Protein AF-A0A2H0QJL3-F1 (afdb_monomer)

Solvent-accessible surface area (backbone atoms only — not comparable to full-atom values): 13155 Å² total; per-residue (Å²): 143,82,85,82,82,78,79,78,78,80,78,77,75,72,84,75,77,75,65,63,59,59,53,53,52,51,55,59,50,47,55,57,53,44,55,58,41,48,57,51,48,52,51,41,49,52,37,49,53,49,57,77,38,17,73,85,72,37,22,66,76,42,60,70,40,64,80,78,83,80,70,84,42,38,28,47,81,54,94,66,31,34,42,32,65,54,100,56,24,47,36,37,20,40,83,81,16,50,72,78,44,78,41,67,40,75,84,71,49,70,94,84,45,62,70,68,77,46,53,34,78,50,81,89,73,53,78,40,43,32,33,35,30,64,92,46,27,33,36,28,42,74,83,62,81,48,74,75,40,83,36,92,62,79,66,81,83,52,80,43,50,74,47,59,68,71,42,39,50,36,37,50,39,66,70,71,40,86,46,42,27,39,37,55,55,44,47,27,56,56,62,14,53,71,58,46,70,64,26,35,52,51,46,51,52,42,52,52,48,49,54,50,49,53,52,53,50,51,51,53,50,52,60,52,57,78,71,108

Secondary structure (DSSP, 8-state):
-----------------SHHHHHHHHHHHHHHHHHHHHHHHHHHHHHHHHHHTTTTTTTTTSEEE---TTPPPBEEEETTEEEEEETTEEEEEETTS-EEEEEEGGGTS-TTS--EEEEE--GGG-SEEEEEETTEEEEEETT--SPPEEESS----PPPPBPPHHHHHHHHHHHH-S-EEHHHHHHHHHHTGGGHHHHHHHHHHHHHHHHHHHHHHHHHHHHHHTT-

Sequence (228 aa):
MWLRIRIIKMNRKKKTGKNKSLRAILFKWHYRLGLIAAVFLILIAITGILLNHSRMLGLDQNQAWQPQNNAKFYGYKWDDFYVTLLEGDILLADNAGNIIEKIDLSQLIPDSEGDITHIVMLAEYGANIYFCAGESSYKTDINLTEGISLFPEKIACVDSPELPSEISAKIYTNYYGTGVSWERVILDLHTGNSLGLTGKLMSDFAALAMIFLVSSGLYNWFQRVRRK

pLDDT: mean 78.88, std 14.4, range [36.12, 97.25]

Structure (mmCIF, N/CA/C/O backbone):
data_AF-A0A2H0QJL3-F1
#
_entry.id   AF-A0A2H0QJL3-F1
#
loop_
_atom_site.group_PDB
_atom_site.id
_atom_site.type_symbol
_atom_site.label_atom_id
_atom_site.label_alt_id
_atom_site.label_comp_id
_atom_site.label_asym_id
_atom_site.label_entity_id
_atom_site.label_seq_id
_atom_site.pdbx_PDB_ins_code
_atom_site.Cartn_x
_atom_site.Cartn_y
_atom_site.Cartn_z
_atom_site.occupancy
_atom_site.B_iso_or_equiv
_atom_site.auth_seq_id
_atom_site.auth_comp_id
_atom_site.auth_asym_id
_atom_site.auth_atom_id
_atom_site.pdbx_PDB_model_num
ATOM 1 N N . MET A 1 1 ? -37.538 20.853 95.361 1.00 38.25 1 MET A N 1
ATOM 2 C CA . MET A 1 1 ? -36.277 21.016 94.604 1.00 38.25 1 MET A CA 1
ATOM 3 C C . MET A 1 1 ? -36.166 19.875 93.592 1.00 38.25 1 MET A C 1
ATOM 5 O O . MET A 1 1 ? -35.670 18.814 93.929 1.00 38.25 1 MET A O 1
ATOM 9 N N . TRP A 1 2 ? -36.735 20.046 92.392 1.00 36.12 2 TRP A N 1
ATOM 10 C CA . TRP A 1 2 ? -36.719 19.053 91.304 1.00 36.12 2 TRP A CA 1
ATOM 11 C C . TRP A 1 2 ? -35.850 19.593 90.158 1.00 36.12 2 TRP A C 1
ATOM 13 O O . TRP A 1 2 ? -36.168 20.630 89.577 1.00 36.12 2 TRP A O 1
ATOM 23 N N . LEU A 1 3 ? -34.743 18.915 89.852 1.00 37.44 3 LEU A N 1
ATOM 24 C CA . LEU A 1 3 ? -33.817 19.268 88.770 1.00 37.44 3 LEU A CA 1
ATOM 25 C C . LEU A 1 3 ? -34.340 18.727 87.429 1.00 37.44 3 LEU A C 1
ATOM 27 O O . LEU A 1 3 ? -34.403 17.521 87.207 1.00 37.44 3 LEU A O 1
ATOM 31 N N . ARG A 1 4 ? -34.709 19.632 86.514 1.00 44.31 4 ARG A N 1
ATOM 32 C CA . ARG A 1 4 ? -35.040 19.316 85.115 1.00 44.31 4 ARG A CA 1
ATOM 33 C C . ARG A 1 4 ? -33.755 19.053 84.326 1.00 44.31 4 ARG A C 1
ATOM 35 O O . ARG A 1 4 ? -33.040 19.991 83.983 1.00 44.31 4 ARG A O 1
ATOM 42 N N . ILE A 1 5 ? -33.495 17.797 83.975 1.00 51.12 5 ILE A N 1
ATOM 43 C CA . ILE A 1 5 ? -32.444 17.444 83.012 1.00 51.12 5 ILE A CA 1
ATOM 44 C C . ILE A 1 5 ? -32.968 17.742 81.603 1.00 51.12 5 ILE A C 1
ATOM 46 O O . ILE A 1 5 ? -33.893 17.104 81.101 1.00 51.12 5 ILE A O 1
ATOM 50 N N . ARG A 1 6 ? -32.388 18.758 80.963 1.00 50.88 6 ARG A N 1
ATOM 51 C CA . ARG A 1 6 ? -32.688 19.154 79.585 1.00 50.88 6 ARG A CA 1
ATOM 52 C C . ARG A 1 6 ? -31.878 18.248 78.652 1.00 50.88 6 ARG A C 1
ATOM 54 O O . ARG A 1 6 ? -30.682 18.452 78.478 1.00 50.88 6 ARG A O 1
ATOM 61 N N . ILE A 1 7 ? -32.516 17.233 78.070 1.00 54.75 7 ILE A N 1
ATOM 62 C CA . ILE A 1 7 ? -31.884 16.376 77.057 1.00 54.75 7 ILE A CA 1
ATOM 63 C C . ILE A 1 7 ? -31.603 17.237 75.820 1.00 54.75 7 ILE A C 1
ATOM 65 O O . ILE A 1 7 ? -32.519 17.676 75.121 1.00 54.75 7 ILE A O 1
ATOM 69 N N . ILE A 1 8 ? -30.323 17.504 75.564 1.00 54.56 8 ILE A N 1
ATOM 70 C CA . ILE A 1 8 ? -29.855 18.177 74.353 1.00 54.56 8 ILE A CA 1
ATOM 71 C C . ILE A 1 8 ? -30.138 17.240 73.176 1.00 54.56 8 ILE A C 1
ATOM 73 O O . ILE A 1 8 ? -29.481 16.217 72.988 1.00 54.56 8 ILE A O 1
ATOM 77 N N . LYS A 1 9 ? -31.144 17.582 72.370 1.00 50.78 9 LYS A N 1
ATOM 78 C CA . LYS A 1 9 ? -31.443 16.890 71.116 1.00 50.78 9 LYS A CA 1
ATOM 79 C C . LYS A 1 9 ? -30.314 17.208 70.132 1.00 50.78 9 LYS A C 1
ATOM 81 O O . LYS A 1 9 ? -30.324 18.254 69.486 1.00 50.78 9 LYS A O 1
ATOM 86 N N . MET A 1 10 ? -29.313 16.331 70.042 1.00 51.66 10 MET A N 1
ATOM 87 C CA . MET A 1 10 ? -28.266 16.427 69.025 1.00 51.66 10 MET A CA 1
ATOM 88 C C . MET A 1 10 ? -28.906 16.348 67.637 1.00 51.66 10 MET A C 1
ATOM 90 O O . MET A 1 10 ? -29.302 15.283 67.161 1.00 51.66 10 MET A O 1
ATOM 94 N N . ASN A 1 11 ? -29.010 17.499 66.980 1.00 47.19 11 ASN A N 1
ATOM 95 C CA . ASN A 1 11 ? -29.480 17.600 65.613 1.00 47.19 11 ASN A CA 1
ATOM 96 C C . ASN A 1 11 ? -28.394 17.046 64.677 1.00 47.19 11 ASN A C 1
ATOM 98 O O . ASN A 1 11 ? -27.492 17.769 64.249 1.00 47.19 11 ASN A O 1
ATOM 102 N N . ARG A 1 12 ? -28.450 15.744 64.369 1.00 57.16 12 ARG A N 1
ATOM 103 C CA . ARG A 1 12 ? -27.661 15.158 63.278 1.00 57.16 12 ARG A CA 1
ATOM 104 C C . ARG A 1 12 ? -28.156 15.777 61.971 1.00 57.16 12 ARG A C 1
ATOM 106 O O . ARG A 1 12 ? -29.102 15.275 61.366 1.00 57.16 12 ARG A O 1
ATOM 113 N N . LYS A 1 13 ? -27.514 16.862 61.522 1.00 44.44 13 LYS A N 1
ATOM 114 C CA . LYS A 1 13 ? -27.675 17.372 60.155 1.00 44.44 13 LYS A CA 1
ATOM 115 C C . LYS A 1 13 ? -27.409 16.203 59.201 1.00 44.44 13 LYS A C 1
ATOM 117 O O . LYS A 1 13 ? -26.265 15.779 59.042 1.00 44.44 13 LYS A O 1
ATOM 122 N N . LYS A 1 14 ? -28.460 15.656 58.580 1.00 51.81 14 LYS A N 1
ATOM 123 C CA . LYS A 1 14 ? -28.315 14.751 57.434 1.00 51.81 14 LYS A CA 1
ATOM 124 C C . LYS A 1 14 ? -27.499 15.522 56.398 1.00 51.81 14 LYS A C 1
ATOM 126 O O . LYS A 1 14 ? -27.973 16.547 55.918 1.00 51.81 14 LYS A O 1
ATOM 131 N N . LYS A 1 15 ? -26.274 15.071 56.096 1.00 50.22 15 LYS A N 1
ATOM 132 C CA . LYS A 1 15 ? -25.462 15.622 55.001 1.00 50.22 15 LYS A CA 1
ATOM 133 C C . LYS A 1 15 ? -26.292 15.513 53.722 1.00 50.22 15 LYS A C 1
ATOM 135 O O . LYS A 1 15 ? -26.494 14.424 53.187 1.00 50.22 15 LYS A O 1
ATOM 140 N N . THR A 1 16 ? -26.858 16.638 53.305 1.00 46.31 16 THR A N 1
ATOM 141 C CA . THR A 1 16 ? -27.741 16.744 52.151 1.00 46.31 16 THR A CA 1
ATOM 142 C C . THR A 1 16 ? -26.927 16.513 50.882 1.00 46.31 16 THR A C 1
ATOM 144 O O . THR A 1 16 ? -25.811 17.003 50.717 1.00 46.31 16 THR A O 1
ATOM 147 N N . GLY A 1 17 ? -27.460 15.654 50.015 1.00 53.72 17 GLY A N 1
ATOM 148 C CA . GLY A 1 17 ? -26.759 15.097 48.873 1.00 53.72 17 GLY A CA 1
ATOM 149 C C . GLY A 1 17 ? -26.453 16.118 47.784 1.00 53.72 17 GLY A C 1
ATOM 150 O O . GLY A 1 17 ? -27.354 16.554 47.078 1.00 53.72 17 GLY A O 1
ATOM 151 N N . LYS A 1 18 ? -25.162 16.371 47.558 1.00 51.75 18 LYS A N 1
ATOM 152 C CA . LYS A 1 18 ? -24.653 16.894 46.278 1.00 51.75 18 LYS A CA 1
ATOM 153 C C . LYS A 1 18 ? -24.338 15.784 45.254 1.00 51.75 18 LYS A C 1
ATOM 155 O O . LYS A 1 18 ? -24.132 16.075 44.088 1.00 51.75 18 LYS A O 1
ATOM 160 N N . ASN A 1 19 ? -24.400 14.502 45.641 1.00 53.72 19 ASN A N 1
ATOM 161 C CA . ASN A 1 19 ? -24.087 13.361 44.758 1.00 53.72 19 ASN A CA 1
ATOM 162 C C . ASN A 1 19 ? -25.261 12.826 43.915 1.00 53.72 19 ASN A C 1
ATOM 164 O O . ASN A 1 19 ? -25.075 11.884 43.142 1.00 53.72 19 ASN A O 1
ATOM 168 N N . LYS A 1 20 ? -26.475 13.385 44.041 1.00 56.44 20 LYS A N 1
ATOM 169 C CA . LYS A 1 20 ? -27.597 12.992 43.167 1.00 56.44 20 LYS A CA 1
ATOM 170 C C . LYS A 1 20 ? -27.434 13.535 41.738 1.00 56.44 20 LYS A C 1
ATOM 172 O O . LYS A 1 20 ? -27.823 12.836 40.808 1.00 56.44 20 LYS A O 1
ATOM 177 N N . SER A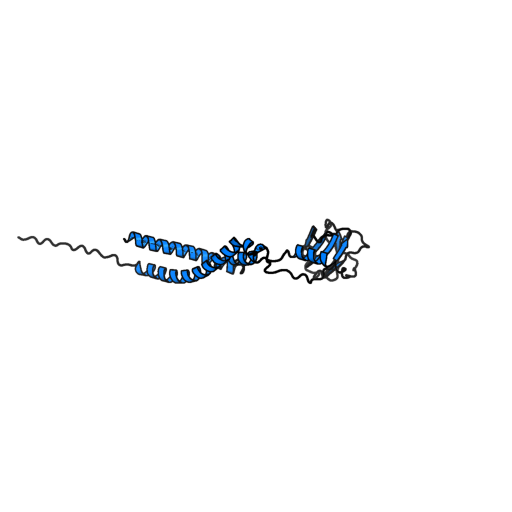 1 21 ? -26.825 14.712 41.552 1.00 67.81 21 SER A N 1
ATOM 178 C CA . SER A 1 21 ? -26.658 15.340 40.229 1.00 67.81 21 SER A CA 1
ATOM 179 C C . SER A 1 21 ? -25.554 14.685 39.395 1.00 67.81 21 SER A C 1
ATOM 181 O O . SER A 1 21 ? -25.805 14.332 38.249 1.00 67.81 21 SER A O 1
ATOM 183 N N . LEU A 1 22 ? -24.374 14.431 39.974 1.00 71.81 22 LEU A N 1
ATOM 184 C CA . LEU A 1 22 ? -23.253 13.791 39.267 1.00 71.81 22 LEU A CA 1
ATOM 185 C C . LEU A 1 22 ? -23.605 12.385 38.780 1.00 71.81 22 LEU A C 1
ATOM 187 O O . LEU A 1 22 ? -23.346 12.042 37.632 1.00 71.81 22 LEU A O 1
ATOM 191 N N . ARG A 1 23 ? -24.278 11.588 39.618 1.00 74.06 23 ARG A N 1
ATOM 192 C CA . ARG A 1 23 ? -24.739 10.251 39.228 1.00 74.06 23 ARG A CA 1
ATOM 193 C C . ARG A 1 23 ? -25.745 10.319 38.075 1.00 74.06 23 ARG A C 1
ATOM 195 O O . ARG A 1 23 ? -25.639 9.538 37.140 1.00 74.06 23 ARG A O 1
ATOM 202 N N . ALA A 1 24 ? -26.692 11.257 38.118 1.00 75.25 24 ALA A N 1
ATOM 203 C CA . ALA A 1 24 ? -27.681 11.434 37.056 1.00 75.25 24 ALA A CA 1
ATOM 204 C C . ALA A 1 24 ? -27.051 11.895 35.729 1.00 75.25 24 ALA A C 1
ATOM 206 O O . ALA A 1 24 ? -27.456 11.423 34.670 1.00 75.25 24 ALA A O 1
ATOM 207 N N . ILE A 1 25 ? -26.048 12.776 35.781 1.00 77.56 25 ILE A N 1
ATOM 208 C CA . ILE A 1 25 ? -25.291 13.226 34.604 1.00 77.56 25 ILE A CA 1
ATOM 209 C C . ILE A 1 25 ? -24.497 12.057 34.010 1.00 77.56 25 ILE A C 1
ATOM 211 O O . ILE A 1 25 ? -24.622 11.793 32.817 1.00 77.56 25 ILE A O 1
ATOM 215 N N . LEU A 1 26 ? -23.767 11.304 34.842 1.00 77.31 26 LEU A N 1
ATOM 216 C CA . LEU A 1 26 ? -23.022 10.122 34.404 1.00 77.31 26 LEU A CA 1
ATOM 217 C C . LEU A 1 26 ? -23.936 9.086 33.742 1.00 77.31 26 LEU A C 1
ATOM 219 O O . LEU A 1 26 ? -23.604 8.612 32.666 1.00 77.31 26 LEU A O 1
ATOM 223 N N . PHE A 1 27 ? -25.108 8.783 34.312 1.00 78.50 27 PHE A N 1
ATOM 224 C CA . PHE A 1 27 ? -26.061 7.851 33.690 1.00 78.50 27 PHE A CA 1
ATOM 225 C C . PHE A 1 27 ? -26.603 8.348 32.341 1.00 78.50 27 PHE A C 1
ATOM 227 O O . PHE A 1 27 ? -26.714 7.557 31.406 1.00 78.50 27 PHE A O 1
ATOM 234 N N . LYS A 1 28 ? -26.922 9.645 32.214 1.00 80.62 28 LYS A N 1
ATOM 235 C CA . LYS A 1 28 ? -27.426 10.225 30.956 1.00 80.62 28 LYS A CA 1
ATOM 236 C C . LYS A 1 28 ? -26.392 10.152 29.831 1.00 80.62 28 LYS A C 1
ATOM 238 O O . LYS A 1 28 ? -26.740 9.780 28.713 1.00 80.62 28 LYS A O 1
ATOM 243 N N . TRP A 1 29 ? -25.140 10.498 30.123 1.00 82.31 29 TRP A N 1
ATOM 244 C CA . TRP A 1 29 ? -24.061 10.442 29.133 1.00 82.31 29 TRP A CA 1
ATOM 245 C C . TRP A 1 29 ? -23.596 9.012 28.860 1.00 82.31 29 TRP A C 1
ATOM 247 O O . TRP A 1 29 ? -23.325 8.690 27.709 1.00 82.31 29 TRP A O 1
ATOM 257 N N . HIS A 1 30 ? -23.604 8.135 29.867 1.00 86.69 30 HIS A N 1
ATOM 258 C CA . HIS A 1 30 ? -23.281 6.715 29.708 1.00 86.69 30 HIS A CA 1
ATOM 259 C C . HIS A 1 30 ? -24.203 6.027 28.694 1.00 86.69 30 HIS A C 1
ATOM 261 O O . HIS A 1 30 ? -23.712 5.321 27.826 1.00 86.69 30 HIS A O 1
ATOM 267 N N . TYR A 1 31 ? -25.520 6.268 28.736 1.00 83.50 31 TYR A N 1
ATOM 268 C CA . TYR A 1 31 ? -26.442 5.659 27.767 1.00 83.50 31 TYR A CA 1
ATOM 269 C C . TYR A 1 31 ? -26.220 6.161 26.329 1.00 83.50 31 TYR A C 1
ATOM 271 O O . TYR A 1 31 ? -26.218 5.368 25.391 1.00 83.50 31 TYR A O 1
ATOM 279 N N . ARG A 1 3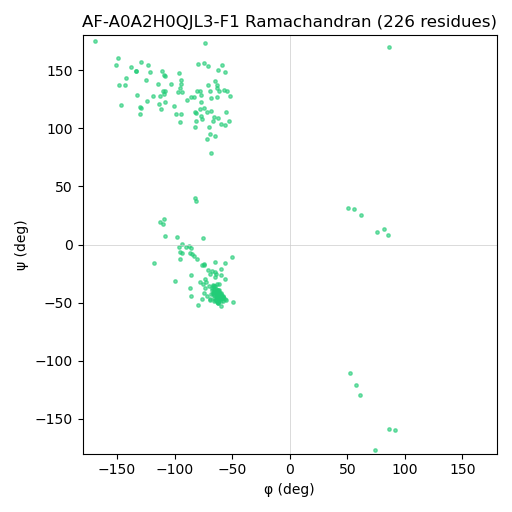2 ? -25.988 7.469 26.144 1.00 87.81 32 ARG A N 1
ATOM 280 C CA . ARG A 1 32 ? -25.765 8.060 24.811 1.00 87.81 32 ARG A CA 1
ATOM 281 C C . ARG A 1 32 ? -24.434 7.624 24.199 1.00 87.81 32 ARG A C 1
ATOM 283 O O . ARG A 1 32 ? -24.407 7.201 23.049 1.00 87.81 32 ARG A O 1
ATOM 290 N N . LEU A 1 33 ? -23.353 7.691 24.980 1.00 89.00 33 LEU A N 1
ATOM 291 C CA . LEU A 1 33 ? -22.038 7.203 24.557 1.00 89.00 33 LEU A CA 1
ATOM 292 C C . LEU A 1 33 ? -22.050 5.687 24.357 1.00 89.00 33 LEU A C 1
ATOM 294 O O . LEU A 1 33 ? -21.429 5.198 23.423 1.00 89.00 33 LEU A O 1
ATOM 298 N N . GLY A 1 34 ? -22.807 4.960 25.181 1.00 90.44 34 GLY A N 1
ATOM 299 C CA . GLY A 1 34 ? -23.001 3.519 25.062 1.00 90.44 34 GLY A CA 1
ATOM 300 C C . GLY A 1 34 ? -23.623 3.110 23.734 1.00 90.44 34 GLY A C 1
ATOM 301 O O . GLY A 1 34 ? -23.140 2.171 23.115 1.00 90.44 34 GLY A O 1
ATOM 302 N N . LEU A 1 35 ? -24.643 3.832 23.262 1.00 90.31 35 LEU A N 1
ATOM 303 C CA . LEU A 1 35 ? -25.289 3.528 21.983 1.00 90.31 35 LEU A CA 1
ATOM 304 C C . LEU A 1 35 ? -24.343 3.743 20.791 1.00 90.31 35 LEU A C 1
ATOM 306 O O . LEU A 1 35 ? -24.263 2.889 19.913 1.00 90.31 35 LEU A O 1
ATOM 310 N N . ILE A 1 36 ? -23.590 4.847 20.789 1.00 89.50 36 ILE A N 1
ATOM 311 C CA . ILE A 1 36 ? -22.596 5.133 19.741 1.00 89.50 36 ILE A CA 1
ATOM 312 C C . ILE A 1 36 ? -21.471 4.089 19.776 1.00 89.50 36 ILE A C 1
ATOM 314 O O . ILE A 1 36 ? -21.130 3.508 18.747 1.00 89.50 36 ILE A O 1
ATOM 318 N N . ALA A 1 37 ? -20.934 3.801 20.965 1.00 90.56 37 ALA A N 1
ATOM 319 C CA . ALA A 1 37 ? -19.879 2.808 21.140 1.00 90.56 37 ALA A CA 1
ATOM 320 C C . ALA A 1 37 ? -20.341 1.395 20.756 1.00 90.56 37 ALA A C 1
ATOM 322 O O . ALA A 1 37 ? -19.546 0.637 20.214 1.00 90.56 37 ALA A O 1
ATOM 323 N N . ALA A 1 38 ? -21.611 1.043 20.985 1.00 92.12 38 ALA A N 1
ATOM 324 C CA . ALA A 1 38 ? -22.159 -0.265 20.632 1.00 92.12 38 ALA A CA 1
ATOM 325 C C . ALA A 1 38 ? -22.150 -0.515 19.119 1.00 92.12 38 ALA A C 1
ATOM 327 O O . ALA A 1 38 ? -21.773 -1.604 18.695 1.00 92.12 38 ALA A O 1
ATOM 328 N N . VAL A 1 39 ? -22.506 0.485 18.304 1.00 91.62 39 VAL A N 1
ATOM 329 C CA . VAL A 1 39 ? -22.429 0.371 16.835 1.00 91.62 39 VAL A CA 1
ATOM 330 C C . VAL A 1 39 ? -20.992 0.087 16.400 1.00 91.62 39 VAL A C 1
ATOM 332 O O . VAL A 1 39 ? -20.750 -0.817 15.602 1.00 91.62 39 VAL A O 1
ATOM 335 N N . PHE A 1 40 ? -20.032 0.816 16.968 1.00 90.31 40 PHE A N 1
ATOM 336 C CA . PHE A 1 40 ? -18.621 0.641 16.641 1.00 90.31 40 PHE A CA 1
ATOM 337 C C . PHE A 1 40 ? -18.072 -0.714 17.110 1.00 90.31 40 PHE A C 1
ATOM 339 O O . PHE A 1 40 ? -17.341 -1.374 16.380 1.00 90.31 40 PHE A O 1
ATOM 346 N N . LEU A 1 41 ? -18.487 -1.173 18.294 1.00 92.19 41 LEU A N 1
ATOM 347 C CA . LEU A 1 41 ? -18.160 -2.499 18.822 1.00 92.19 41 LEU A CA 1
ATOM 348 C C . LEU A 1 41 ? -18.670 -3.616 17.917 1.00 92.19 41 LEU A C 1
ATOM 350 O O . LEU A 1 41 ? -17.937 -4.564 17.659 1.00 92.19 41 LEU A O 1
ATOM 354 N N . ILE A 1 42 ? -19.907 -3.502 17.428 1.00 94.94 42 ILE A N 1
ATOM 355 C CA . ILE A 1 42 ? -20.480 -4.468 16.487 1.00 94.94 42 ILE A CA 1
ATOM 356 C C . ILE A 1 42 ? -19.650 -4.495 15.204 1.00 94.94 42 ILE A C 1
ATOM 358 O O . ILE A 1 42 ? -19.292 -5.575 14.743 1.00 94.94 42 ILE A O 1
ATOM 362 N N . LEU A 1 43 ? -19.293 -3.327 14.660 1.00 92.69 43 LEU A N 1
ATOM 363 C CA . LEU A 1 43 ? -18.458 -3.237 13.464 1.00 92.69 43 LEU A CA 1
ATOM 364 C C . LEU A 1 43 ? -17.095 -3.908 13.680 1.00 92.69 43 LEU A C 1
ATOM 366 O O . LEU A 1 43 ? -16.734 -4.785 12.900 1.00 92.69 43 LEU A O 1
ATOM 370 N N . ILE A 1 44 ? -16.364 -3.548 14.741 1.00 92.62 44 ILE A N 1
ATOM 371 C CA . ILE A 1 44 ? -15.047 -4.129 15.059 1.00 92.62 44 ILE A CA 1
ATOM 372 C C . ILE A 1 44 ? -15.141 -5.634 15.323 1.00 92.62 44 ILE A C 1
ATOM 374 O O . ILE A 1 44 ? -14.266 -6.385 14.897 1.00 92.62 44 ILE A O 1
ATOM 378 N N . ALA A 1 45 ? -16.192 -6.095 16.003 1.00 95.75 45 ALA A N 1
ATOM 379 C CA . ALA A 1 45 ? -16.395 -7.514 16.267 1.00 95.75 45 ALA A CA 1
ATOM 380 C C . ALA A 1 45 ? -16.652 -8.293 14.972 1.00 95.75 45 ALA A C 1
ATOM 382 O O . ALA A 1 45 ? -16.031 -9.330 14.756 1.00 95.75 45 ALA A O 1
ATOM 383 N N . ILE A 1 46 ? -17.521 -7.785 14.091 1.00 97.25 46 ILE A N 1
ATOM 384 C CA . ILE A 1 46 ? -17.799 -8.415 12.795 1.00 97.25 46 ILE A CA 1
ATOM 385 C C . ILE A 1 46 ? -16.526 -8.455 11.948 1.00 97.25 46 ILE A C 1
ATOM 387 O O . ILE A 1 46 ? -16.154 -9.524 11.470 1.00 97.25 46 ILE A O 1
ATOM 391 N N . THR A 1 47 ? -15.825 -7.327 11.794 1.00 96.00 47 THR A N 1
ATOM 392 C CA . THR A 1 47 ? -14.587 -7.282 10.999 1.00 96.00 47 THR A CA 1
ATOM 393 C C . THR A 1 47 ? -13.497 -8.165 11.604 1.00 96.00 47 THR A C 1
ATOM 395 O O . THR A 1 47 ? -12.834 -8.885 10.868 1.00 96.00 47 THR A O 1
ATOM 398 N N . GLY A 1 48 ? -13.363 -8.208 12.931 1.00 95.56 48 GLY A N 1
ATOM 399 C CA . GLY A 1 48 ? -12.425 -9.096 13.620 1.00 95.56 48 GLY A CA 1
ATOM 400 C C . GLY A 1 48 ? -12.737 -10.581 13.415 1.00 95.56 48 GLY A C 1
ATOM 401 O O . GLY A 1 48 ? -11.828 -11.368 13.167 1.00 95.56 48 GLY A O 1
ATOM 402 N N . ILE A 1 49 ? -14.017 -10.974 13.450 1.00 97.00 49 ILE A N 1
ATOM 403 C CA . ILE A 1 49 ? -14.438 -12.351 13.145 1.00 97.00 49 ILE A CA 1
ATOM 404 C C . ILE A 1 49 ? -14.112 -12.703 11.691 1.00 97.00 49 ILE A C 1
ATOM 406 O O . ILE A 1 49 ? -13.589 -13.791 11.447 1.00 97.00 49 ILE A O 1
ATOM 410 N N . LEU A 1 50 ? -14.396 -11.800 10.746 1.00 96.88 50 LEU A N 1
ATOM 411 C CA . LEU A 1 50 ? -14.082 -11.995 9.328 1.00 96.88 50 LEU A CA 1
ATOM 412 C C . LEU A 1 50 ? -12.576 -12.161 9.108 1.00 96.88 50 LEU A C 1
ATOM 414 O O . LEU A 1 50 ? -12.170 -13.091 8.420 1.00 96.88 50 LEU A O 1
ATOM 418 N N . LEU A 1 51 ? -11.754 -11.322 9.742 1.00 95.62 51 LEU A N 1
ATOM 419 C CA . LEU A 1 51 ? -10.293 -11.414 9.670 1.00 95.62 51 LEU A CA 1
ATOM 420 C C . LEU A 1 51 ? -9.766 -12.706 10.298 1.00 95.62 51 LEU A C 1
ATOM 422 O O . LEU A 1 51 ? -8.915 -13.367 9.718 1.00 95.62 51 LEU A O 1
ATOM 426 N N . ASN A 1 52 ? -10.311 -13.127 11.441 1.00 96.81 52 ASN A N 1
ATOM 427 C CA . ASN A 1 52 ? -9.909 -14.383 12.078 1.00 96.81 52 ASN A CA 1
ATOM 428 C C . ASN A 1 52 ? -10.254 -15.622 11.228 1.00 96.81 52 ASN A C 1
ATOM 430 O O . ASN A 1 52 ? -9.629 -16.668 11.376 1.00 96.81 52 ASN A O 1
ATOM 434 N N . HIS A 1 53 ? -11.240 -15.507 10.336 1.00 96.25 53 HIS A N 1
ATOM 435 C CA . HIS A 1 53 ? -11.633 -16.557 9.396 1.00 96.25 53 HIS A CA 1
ATOM 436 C C . HIS A 1 53 ? -11.247 -16.211 7.949 1.00 96.25 53 HIS A C 1
ATOM 438 O O . HIS A 1 53 ? -11.824 -16.785 7.024 1.00 96.25 53 HIS A O 1
ATOM 444 N N . SER A 1 54 ? -10.272 -15.312 7.737 1.00 94.88 54 SER A N 1
ATOM 445 C CA . SER A 1 54 ? -9.942 -14.779 6.407 1.00 94.88 54 SER A CA 1
ATOM 446 C C . SER A 1 54 ? -9.623 -15.88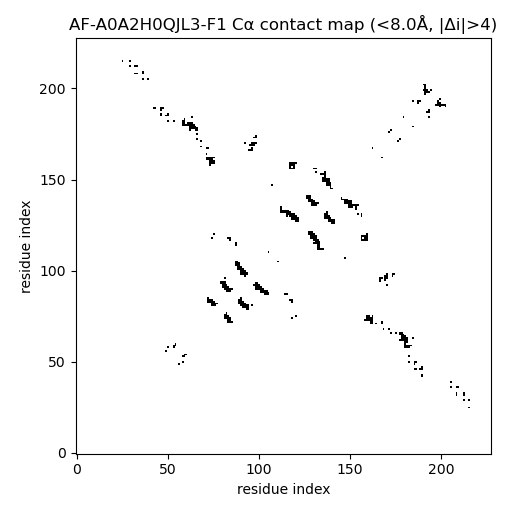6 5.410 1.00 94.88 54 SER A C 1
ATOM 448 O O . SER A 1 54 ? -10.237 -15.940 4.348 1.00 94.88 54 SER A O 1
ATOM 450 N N . ARG A 1 55 ? -8.775 -16.841 5.803 1.00 93.75 55 ARG A N 1
ATOM 451 C CA . ARG A 1 55 ? -8.402 -17.992 4.971 1.00 93.75 55 ARG A CA 1
ATOM 452 C C . ARG A 1 55 ? -9.578 -18.917 4.645 1.00 93.75 55 ARG A C 1
ATOM 454 O O . ARG A 1 55 ? -9.697 -19.379 3.518 1.00 93.75 55 ARG A O 1
ATOM 461 N N . MET A 1 56 ? -10.451 -19.205 5.616 1.00 95.38 56 MET A N 1
ATOM 462 C CA . MET A 1 56 ? -11.621 -20.074 5.394 1.00 95.38 56 MET A CA 1
ATOM 463 C C . MET A 1 56 ? -12.628 -19.422 4.440 1.00 95.38 56 MET A C 1
ATOM 465 O O . MET A 1 56 ? -13.266 -20.107 3.646 1.00 95.38 56 MET A O 1
ATOM 469 N N . LEU A 1 57 ? -12.763 -18.100 4.526 1.00 93.62 57 LEU A N 1
ATOM 470 C CA . LEU A 1 57 ? -13.638 -17.295 3.680 1.00 93.62 57 LEU A CA 1
ATOM 471 C C . LEU A 1 57 ? -12.970 -16.886 2.351 1.00 93.62 57 LEU A C 1
ATOM 473 O O . LEU A 1 57 ? -13.611 -16.236 1.527 1.00 93.62 57 LEU A O 1
ATOM 477 N N . GLY A 1 58 ? -11.696 -17.240 2.146 1.00 93.19 58 GLY A N 1
ATOM 478 C CA . GLY A 1 58 ? -10.904 -16.857 0.977 1.00 93.19 58 GLY A CA 1
ATOM 479 C C . GLY A 1 58 ? -10.709 -15.346 0.830 1.00 93.19 58 GLY A C 1
ATOM 480 O O . GLY A 1 58 ? -10.551 -14.862 -0.285 1.00 93.19 58 GLY A O 1
ATOM 481 N N . LEU A 1 59 ? -10.771 -14.574 1.919 1.00 92.94 59 LEU A N 1
ATOM 482 C CA . LEU A 1 59 ? -10.611 -13.113 1.888 1.00 92.94 59 LEU A CA 1
ATOM 483 C C . LEU A 1 59 ? -9.171 -12.693 1.561 1.00 92.94 59 LEU A C 1
ATOM 485 O O . LEU A 1 59 ? -8.958 -11.593 1.055 1.00 92.94 59 LEU A O 1
ATOM 489 N N . ASP A 1 60 ? -8.204 -13.561 1.852 1.00 89.69 60 ASP A N 1
ATOM 490 C CA . ASP A 1 60 ? -6.784 -13.410 1.525 1.00 89.69 60 ASP A CA 1
ATOM 491 C C . ASP A 1 60 ? -6.517 -13.622 0.025 1.00 89.69 60 ASP A C 1
ATOM 493 O O . ASP A 1 60 ? -5.716 -12.915 -0.585 1.00 89.69 60 ASP A O 1
ATOM 497 N N . GLN A 1 61 ? -7.234 -14.570 -0.582 1.00 87.62 61 GLN A N 1
ATOM 498 C CA . GLN A 1 61 ? -7.087 -14.954 -1.988 1.00 87.62 61 GLN A CA 1
ATOM 499 C C . GLN A 1 61 ? -7.941 -14.097 -2.929 1.00 87.62 61 GLN A C 1
ATOM 501 O O . GLN A 1 61 ? -7.505 -13.745 -4.028 1.00 87.62 61 GLN A O 1
ATOM 506 N N . ASN A 1 62 ? -9.152 -13.735 -2.503 1.00 89.50 62 ASN A N 1
ATOM 507 C CA . ASN A 1 62 ? -10.078 -12.951 -3.308 1.00 89.50 62 ASN A CA 1
ATOM 508 C C . ASN A 1 62 ? -9.681 -11.472 -3.297 1.00 89.50 62 ASN A C 1
ATOM 510 O O . ASN A 1 62 ? -9.729 -10.794 -2.266 1.00 89.50 62 ASN A O 1
ATOM 514 N N . GLN A 1 63 ? -9.338 -10.957 -4.475 1.00 88.69 63 GLN A N 1
ATOM 515 C CA . GLN A 1 63 ? -8.995 -9.551 -4.655 1.00 88.69 63 GLN A CA 1
ATOM 516 C C . GLN A 1 63 ? -10.265 -8.688 -4.670 1.00 88.69 63 GLN A C 1
ATOM 518 O O . GLN A 1 63 ? -11.207 -8.963 -5.413 1.00 88.69 63 GLN A O 1
ATOM 523 N N . ALA A 1 64 ? -10.287 -7.643 -3.845 1.00 90.25 64 ALA A N 1
ATOM 524 C CA . ALA A 1 64 ? -11.319 -6.607 -3.851 1.00 90.25 64 ALA A CA 1
ATOM 525 C C . ALA A 1 64 ? -11.107 -5.615 -4.999 1.00 90.25 64 ALA A C 1
ATOM 527 O O . ALA A 1 64 ? -12.061 -5.075 -5.557 1.00 90.25 64 ALA A O 1
ATOM 528 N N . TRP A 1 65 ? -9.844 -5.390 -5.354 1.00 87.69 65 TRP A N 1
ATOM 529 C CA . TRP A 1 65 ? -9.442 -4.550 -6.467 1.00 87.69 65 TRP A CA 1
ATOM 530 C C . TRP A 1 65 ? -8.227 -5.168 -7.150 1.00 87.69 65 TRP A C 1
ATOM 532 O O . TRP A 1 65 ? -7.306 -5.620 -6.471 1.00 87.69 65 TRP A O 1
ATOM 542 N N . GLN A 1 66 ? -8.229 -5.175 -8.480 1.00 80.25 66 GLN A N 1
ATOM 543 C CA . GLN A 1 66 ? -7.080 -5.555 -9.291 1.00 80.25 66 GLN A CA 1
ATOM 544 C C . GLN A 1 66 ? -6.763 -4.420 -10.265 1.00 80.25 66 GLN A C 1
ATOM 546 O O . GLN A 1 66 ? -7.694 -3.814 -10.811 1.00 80.25 66 GLN A O 1
ATOM 551 N N . PRO A 1 67 ? -5.476 -4.148 -10.508 1.00 73.50 67 PRO A N 1
ATOM 552 C CA . PRO A 1 67 ? -5.069 -3.224 -11.554 1.00 73.50 67 PRO A CA 1
ATOM 553 C C . PRO A 1 67 ? -5.511 -3.804 -12.923 1.00 73.50 67 PRO A C 1
ATOM 555 O O . PRO A 1 67 ? -5.438 -5.014 -13.148 1.00 73.50 67 PRO A O 1
ATOM 558 N N . GLN A 1 68 ? -6.061 -2.981 -13.826 1.00 72.12 68 GLN A N 1
ATOM 559 C CA . GLN A 1 68 ? -6.561 -3.449 -15.130 1.00 72.12 68 GLN A CA 1
ATOM 560 C C . GLN A 1 68 ? -5.429 -3.614 -16.155 1.00 72.12 68 GLN A C 1
ATOM 562 O O . GLN A 1 68 ? -4.879 -2.636 -16.653 1.00 72.12 68 GLN A O 1
ATOM 567 N N . ASN A 1 69 ? -5.157 -4.852 -16.567 1.00 67.81 69 ASN A N 1
ATOM 568 C CA . ASN A 1 69 ? -4.069 -5.204 -17.489 1.00 67.81 69 ASN A CA 1
ATOM 569 C C . ASN A 1 69 ? -4.396 -5.007 -18.992 1.00 67.81 69 ASN A C 1
ATOM 571 O O . ASN A 1 69 ? -4.049 -5.832 -19.832 1.00 67.81 69 ASN A O 1
ATOM 575 N N . ASN A 1 70 ? -5.093 -3.929 -19.353 1.00 64.56 70 ASN A N 1
ATOM 576 C CA . ASN A 1 70 ? -5.348 -3.609 -20.768 1.00 64.56 70 ASN A CA 1
ATOM 577 C C . ASN A 1 70 ? -4.305 -2.644 -21.349 1.00 64.56 70 ASN A C 1
ATOM 579 O O . ASN A 1 70 ? -4.412 -2.241 -22.508 1.00 64.56 70 ASN A O 1
ATOM 583 N N . ALA A 1 71 ? -3.324 -2.239 -20.541 1.00 64.06 71 ALA A N 1
ATOM 584 C CA . ALA A 1 71 ? -2.241 -1.392 -20.996 1.00 64.06 71 ALA A CA 1
ATOM 585 C C . ALA A 1 71 ? -1.359 -2.181 -21.970 1.00 64.06 71 ALA A C 1
ATOM 587 O O . ALA A 1 71 ? -0.883 -3.275 -21.669 1.00 64.06 71 ALA A O 1
ATOM 588 N N . LYS A 1 72 ? -1.159 -1.621 -23.160 1.00 70.19 72 LYS A N 1
ATOM 589 C CA . LYS A 1 72 ? -0.114 -2.077 -24.069 1.00 70.19 72 LYS A CA 1
ATOM 590 C C . LYS A 1 72 ? 1.202 -1.523 -23.550 1.00 70.19 72 LYS A C 1
ATOM 592 O O . LYS A 1 72 ? 1.321 -0.311 -23.384 1.00 70.19 72 LYS A O 1
ATOM 597 N N . PHE A 1 73 ? 2.152 -2.406 -23.267 1.00 78.50 73 PHE A N 1
ATOM 598 C CA . PHE A 1 73 ? 3.484 -2.003 -22.826 1.00 78.50 73 PHE A CA 1
ATOM 599 C C . PHE A 1 73 ? 4.391 -1.941 -24.033 1.00 78.50 73 PHE A C 1
ATOM 601 O O . PHE A 1 73 ? 4.353 -2.821 -24.893 1.00 78.50 73 PHE A O 1
ATOM 608 N N . TYR A 1 74 ? 5.213 -0.908 -24.065 1.00 82.75 74 TYR A N 1
ATOM 609 C CA . TYR A 1 74 ? 6.140 -0.656 -25.147 1.00 82.75 74 TYR A CA 1
ATOM 610 C C . TYR A 1 74 ? 7.549 -0.695 -24.576 1.00 82.75 74 TYR A C 1
ATOM 612 O O . TYR A 1 74 ? 7.852 -0.029 -23.585 1.00 82.75 74 TYR A O 1
ATOM 620 N N . GLY A 1 75 ? 8.413 -1.488 -25.192 1.00 84.19 75 GLY A N 1
ATOM 621 C CA . GLY A 1 75 ? 9.755 -1.718 -24.684 1.00 84.19 75 GLY A CA 1
ATOM 622 C C . GLY A 1 75 ? 10.629 -2.446 -25.686 1.00 84.19 75 GLY A C 1
ATOM 623 O O . GLY A 1 75 ? 10.174 -2.861 -26.747 1.00 84.19 75 GLY A O 1
ATOM 624 N N . TYR A 1 76 ? 11.897 -2.608 -25.341 1.00 83.00 76 TYR A N 1
ATOM 625 C CA . TYR A 1 76 ? 12.874 -3.286 -26.182 1.00 83.00 76 TYR A CA 1
ATOM 626 C C . TYR A 1 76 ? 13.344 -4.563 -25.503 1.00 83.00 76 TYR A C 1
ATOM 628 O O . TYR A 1 76 ? 13.594 -4.580 -24.298 1.00 83.00 76 TYR A O 1
ATOM 636 N N . LYS A 1 77 ? 13.481 -5.633 -26.288 1.00 85.12 77 LYS A N 1
ATOM 637 C CA . LYS A 1 77 ? 14.201 -6.825 -25.853 1.00 85.12 77 LYS A CA 1
ATOM 638 C C . LYS A 1 77 ? 15.686 -6.633 -26.143 1.00 85.12 77 LYS A C 1
ATOM 640 O O . LYS A 1 77 ? 16.052 -6.370 -27.288 1.00 85.12 77 LYS A O 1
ATOM 645 N N . TRP A 1 78 ? 16.519 -6.817 -25.131 1.00 78.88 78 TRP A N 1
ATOM 646 C CA . TRP A 1 78 ? 17.967 -6.788 -25.241 1.00 78.88 78 TRP A CA 1
ATOM 647 C C . TRP A 1 78 ? 18.557 -8.020 -24.567 1.00 78.88 78 TRP A C 1
ATOM 649 O O . TRP A 1 78 ? 18.463 -8.174 -23.353 1.00 78.88 78 TRP A O 1
ATOM 659 N N . ASP A 1 79 ? 19.139 -8.901 -25.379 1.00 83.19 79 ASP A N 1
ATOM 660 C CA . ASP A 1 79 ? 19.660 -10.198 -24.943 1.00 83.19 79 ASP A CA 1
ATOM 661 C C . ASP A 1 79 ? 18.599 -11.007 -24.164 1.00 83.19 79 ASP A C 1
ATOM 663 O O . ASP A 1 79 ? 17.576 -11.397 -24.745 1.00 83.19 79 ASP A O 1
ATOM 667 N N . ASP A 1 80 ? 18.792 -11.191 -22.856 1.00 84.75 80 ASP A N 1
ATOM 668 C CA . ASP A 1 80 ? 17.886 -11.915 -21.959 1.00 84.75 80 ASP A CA 1
ATOM 669 C C . ASP A 1 80 ? 16.921 -11.027 -21.154 1.00 84.75 80 ASP A C 1
ATOM 671 O O . ASP A 1 80 ? 16.168 -11.529 -20.308 1.00 84.75 80 ASP A O 1
ATOM 675 N N . PHE A 1 81 ? 16.907 -9.721 -21.432 1.00 85.75 81 PHE A N 1
ATOM 676 C CA . PHE A 1 81 ? 16.140 -8.737 -20.675 1.00 85.75 81 PHE A CA 1
ATOM 677 C C . PHE A 1 81 ? 15.173 -7.935 -21.547 1.00 85.75 81 PHE A C 1
ATOM 679 O O . PHE A 1 81 ? 15.370 -7.737 -22.746 1.00 85.75 81 PHE A O 1
ATOM 686 N N . TYR A 1 82 ? 14.121 -7.431 -20.915 1.00 87.44 82 TYR A N 1
ATOM 687 C CA . TYR A 1 82 ? 13.214 -6.435 -21.459 1.00 87.44 82 TYR A CA 1
ATOM 688 C C . TYR A 1 82 ? 13.416 -5.115 -20.725 1.00 87.44 82 TYR A C 1
ATOM 690 O O . TYR A 1 82 ? 13.413 -5.082 -19.497 1.00 87.44 82 TYR A O 1
ATOM 698 N N . VAL A 1 83 ? 13.542 -4.028 -21.481 1.00 85.38 83 VAL A N 1
ATOM 699 C CA . VAL A 1 83 ? 13.567 -2.656 -20.963 1.00 85.38 83 VAL A CA 1
ATOM 700 C C . VAL A 1 83 ? 12.259 -1.982 -21.354 1.00 85.38 83 VAL A C 1
ATOM 702 O O . VAL A 1 83 ? 11.935 -1.911 -22.541 1.00 85.38 83 VAL A O 1
ATOM 705 N N . THR A 1 84 ? 11.500 -1.488 -20.377 1.00 85.00 84 THR A N 1
ATOM 706 C CA . THR A 1 84 ? 10.209 -0.816 -20.606 1.00 85.00 84 THR A CA 1
ATOM 707 C C . THR A 1 84 ? 10.061 0.420 -19.727 1.00 85.00 84 THR A C 1
ATOM 709 O O . THR A 1 84 ? 10.632 0.481 -18.640 1.00 85.00 84 THR A O 1
ATOM 712 N N . LEU A 1 85 ? 9.270 1.389 -20.195 1.00 80.25 85 LEU A N 1
ATOM 713 C CA . LEU A 1 85 ? 8.850 2.551 -19.409 1.00 80.25 85 LEU A CA 1
ATOM 714 C C . LEU A 1 85 ? 7.486 2.269 -18.788 1.00 80.25 85 LEU A C 1
ATOM 716 O O . LEU A 1 85 ? 6.584 1.805 -19.491 1.00 80.25 85 LEU A O 1
ATOM 720 N N . LEU A 1 86 ? 7.311 2.582 -17.508 1.00 78.56 86 LEU A N 1
ATOM 721 C CA . LEU A 1 86 ? 6.003 2.538 -16.865 1.00 78.56 86 LEU A CA 1
ATOM 722 C C . LEU A 1 86 ? 5.886 3.630 -15.804 1.00 78.56 86 LEU A C 1
ATOM 724 O O . LEU A 1 86 ? 6.669 3.647 -14.870 1.00 78.56 86 LEU A O 1
ATOM 728 N N . GLU A 1 87 ? 4.914 4.536 -15.954 1.00 75.56 87 GLU A N 1
ATOM 729 C CA . GLU A 1 87 ? 4.633 5.630 -14.998 1.00 75.56 87 GLU A CA 1
ATOM 730 C C . GLU A 1 87 ? 5.856 6.481 -14.598 1.00 75.56 87 GLU A C 1
ATOM 732 O O . GLU A 1 87 ? 5.915 7.007 -13.492 1.00 75.56 87 GLU A O 1
ATOM 737 N N . GLY A 1 88 ? 6.826 6.650 -15.501 1.00 72.25 88 GLY A N 1
ATOM 738 C CA . GLY A 1 88 ? 8.058 7.388 -15.203 1.00 72.25 88 GLY A CA 1
ATOM 739 C C . GLY A 1 88 ? 9.153 6.542 -14.551 1.00 72.25 88 GLY A C 1
ATOM 740 O O . GLY A 1 88 ? 10.188 7.084 -14.186 1.00 72.25 88 GLY A O 1
ATOM 741 N N . ASP A 1 89 ? 8.978 5.225 -14.464 1.00 79.44 89 ASP A N 1
ATOM 742 C CA . ASP A 1 89 ? 10.034 4.295 -14.085 1.00 79.44 89 ASP A CA 1
ATOM 743 C C . ASP A 1 89 ? 10.598 3.557 -15.303 1.00 79.44 89 ASP A C 1
ATOM 745 O O . ASP A 1 89 ? 9.845 3.073 -16.157 1.00 79.44 89 ASP A O 1
ATOM 749 N N . ILE A 1 90 ? 11.924 3.396 -15.354 1.00 80.19 90 ILE A N 1
ATOM 750 C CA . ILE A 1 90 ? 12.543 2.381 -16.218 1.00 80.19 90 ILE A CA 1
ATOM 751 C C . ILE A 1 90 ? 12.515 1.059 -15.470 1.00 80.19 90 ILE A C 1
ATOM 753 O O . ILE A 1 90 ? 12.996 0.959 -14.339 1.00 80.19 90 ILE A O 1
ATOM 757 N N . LEU A 1 91 ? 11.979 0.036 -16.125 1.00 85.94 91 LEU A N 1
ATOM 758 C CA . LEU A 1 91 ? 11.958 -1.324 -15.614 1.00 85.94 91 LEU A CA 1
ATOM 759 C C . LEU A 1 91 ? 12.847 -2.209 -16.478 1.00 85.94 91 LEU A C 1
ATOM 761 O O . LEU A 1 91 ? 12.667 -2.271 -17.698 1.00 85.94 91 LEU A O 1
ATOM 765 N N . LEU A 1 92 ? 13.756 -2.926 -15.821 1.00 87.19 92 LEU A N 1
ATOM 766 C CA . LEU A 1 92 ? 14.499 -4.036 -16.400 1.00 87.19 92 LEU A CA 1
ATOM 767 C 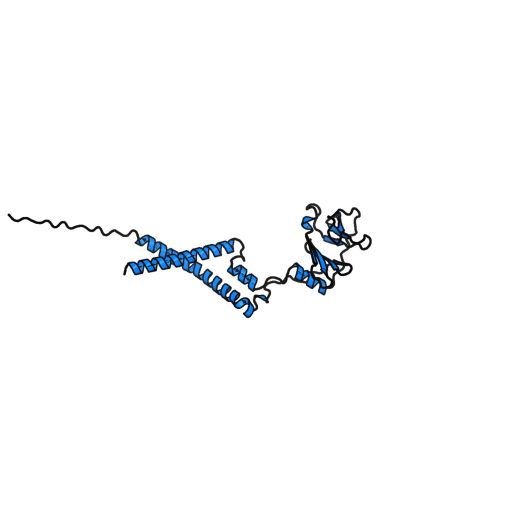C . LEU A 1 92 ? 13.851 -5.336 -15.925 1.00 87.19 92 LEU A C 1
ATOM 769 O O . LEU A 1 92 ? 13.790 -5.601 -14.722 1.00 87.19 92 LEU A O 1
ATOM 773 N N . ALA A 1 93 ? 13.354 -6.143 -16.856 1.00 89.50 93 ALA A N 1
ATOM 774 C CA . ALA A 1 93 ? 12.707 -7.414 -16.562 1.00 89.50 93 ALA A CA 1
ATOM 775 C C . ALA A 1 93 ? 13.409 -8.585 -17.255 1.00 89.50 93 ALA A C 1
ATOM 777 O O . ALA A 1 93 ? 13.944 -8.427 -18.346 1.00 89.50 93 ALA A O 1
ATOM 778 N N . ASP A 1 94 ? 13.394 -9.769 -16.646 1.00 91.00 94 ASP A N 1
ATOM 779 C CA . ASP A 1 94 ? 13.914 -10.989 -17.275 1.00 91.00 94 ASP A CA 1
ATOM 780 C C . ASP A 1 94 ? 12.985 -11.522 -18.388 1.00 91.00 94 ASP A C 1
ATOM 782 O O . ASP A 1 94 ? 11.848 -11.075 -18.572 1.00 91.00 94 ASP A O 1
ATOM 786 N N . ASN A 1 95 ? 13.439 -12.553 -19.108 1.00 91.56 95 ASN A N 1
ATOM 787 C CA . ASN A 1 95 ? 12.636 -13.276 -20.103 1.00 91.56 95 ASN A CA 1
ATOM 788 C C . ASN A 1 95 ? 11.318 -13.873 -19.553 1.00 91.56 95 ASN A C 1
ATOM 790 O O . ASN A 1 95 ? 10.452 -14.261 -20.340 1.00 91.56 95 ASN A O 1
ATOM 794 N N . ALA A 1 96 ? 11.160 -13.980 -18.232 1.00 91.00 96 ALA A N 1
ATOM 795 C CA . ALA A 1 96 ? 9.950 -14.457 -17.578 1.00 91.00 96 ALA A CA 1
ATOM 796 C C . ALA A 1 96 ? 9.022 -13.316 -17.120 1.00 91.00 96 ALA A C 1
ATOM 798 O O . ALA A 1 96 ? 7.936 -13.625 -16.631 1.00 91.00 96 ALA A O 1
ATOM 799 N N . GLY A 1 97 ? 9.397 -12.044 -17.304 1.00 87.50 97 GLY A N 1
ATOM 800 C CA . GLY A 1 97 ? 8.638 -10.861 -16.888 1.00 87.50 97 GLY A CA 1
ATOM 801 C C . GLY A 1 97 ? 8.813 -10.473 -15.413 1.00 87.50 97 GLY A C 1
ATOM 802 O O . GLY A 1 97 ? 8.025 -9.674 -14.901 1.00 87.50 97 GLY A O 1
ATOM 803 N N . ASN A 1 98 ? 9.801 -11.036 -14.711 1.00 91.06 98 ASN A N 1
ATOM 804 C CA . ASN A 1 98 ? 10.155 -10.614 -13.355 1.00 91.06 98 ASN A CA 1
ATOM 805 C C . ASN A 1 98 ? 10.975 -9.331 -13.416 1.00 91.06 98 ASN A C 1
ATOM 807 O O . ASN A 1 98 ? 11.937 -9.257 -14.175 1.00 91.06 98 ASN A O 1
ATOM 811 N N . ILE A 1 99 ? 10.616 -8.342 -12.598 1.00 90.19 99 ILE A N 1
ATOM 812 C CA . ILE A 1 99 ? 11.356 -7.080 -12.504 1.00 90.19 99 ILE A CA 1
ATOM 813 C C . ILE A 1 99 ? 12.651 -7.348 -11.732 1.00 90.19 99 ILE A C 1
ATOM 815 O O . ILE A 1 99 ? 12.609 -7.742 -10.567 1.00 90.19 99 ILE A O 1
ATOM 819 N N . ILE A 1 100 ? 13.787 -7.154 -12.396 1.00 88.44 100 ILE A N 1
ATOM 820 C CA . ILE A 1 100 ? 15.128 -7.247 -11.811 1.00 88.44 100 ILE A CA 1
ATOM 821 C C . ILE A 1 100 ? 15.500 -5.907 -11.190 1.00 88.44 100 ILE A C 1
ATOM 823 O O . ILE A 1 100 ? 16.009 -5.857 -10.073 1.00 88.44 100 ILE A O 1
ATOM 827 N N . GLU A 1 101 ? 15.217 -4.826 -11.915 1.00 83.94 101 GLU A N 1
ATOM 828 C CA . GLU A 1 101 ? 15.587 -3.477 -11.519 1.00 83.94 101 GLU A CA 1
ATOM 829 C C . GLU A 1 101 ? 14.488 -2.482 -11.883 1.00 83.94 101 GLU A C 1
ATOM 831 O O . GLU A 1 101 ? 13.805 -2.614 -12.903 1.00 83.94 101 GLU A O 1
ATOM 836 N N . LYS A 1 102 ? 14.309 -1.498 -11.002 1.00 86.19 102 LYS A N 1
ATOM 837 C CA . LYS A 1 102 ? 13.359 -0.400 -11.140 1.00 86.19 102 LYS A CA 1
ATOM 838 C C . LYS A 1 102 ? 14.081 0.900 -10.827 1.00 86.19 102 LYS A C 1
ATOM 840 O O . LYS A 1 102 ? 14.680 1.025 -9.759 1.00 86.19 102 LYS A O 1
ATOM 845 N N . ILE A 1 103 ? 13.962 1.860 -11.733 1.00 76.69 103 ILE A N 1
ATOM 846 C CA . ILE A 1 103 ? 14.614 3.160 -11.631 1.00 76.69 103 ILE A CA 1
ATOM 847 C C . ILE A 1 103 ? 13.564 4.248 -11.714 1.00 76.69 103 ILE A C 1
ATOM 849 O O . ILE A 1 103 ? 12.865 4.339 -12.718 1.00 76.69 103 ILE A O 1
ATOM 853 N N . ASP A 1 104 ? 13.528 5.095 -10.696 1.00 77.00 104 ASP A N 1
ATOM 854 C CA . ASP A 1 104 ? 12.663 6.266 -10.646 1.00 77.00 104 ASP A CA 1
ATOM 855 C C . ASP A 1 104 ? 13.286 7.427 -11.423 1.00 77.00 104 ASP A C 1
ATOM 857 O O . ASP A 1 104 ? 14.263 8.041 -10.980 1.00 77.00 104 ASP A O 1
ATOM 861 N N . LEU A 1 105 ? 12.731 7.726 -12.600 1.00 70.50 105 LEU A N 1
ATOM 862 C CA . LEU A 1 105 ? 13.260 8.790 -13.451 1.00 70.50 105 LEU A CA 1
ATOM 863 C C . LEU A 1 105 ? 12.923 10.185 -12.928 1.00 70.50 105 LEU A C 1
ATOM 865 O O . LEU A 1 105 ? 13.602 11.139 -13.308 1.00 70.50 105 LEU A O 1
ATOM 869 N N . SER A 1 106 ? 11.937 10.324 -12.035 1.00 66.06 106 SER A N 1
ATOM 870 C CA . SER A 1 106 ? 11.611 11.623 -11.431 1.00 66.06 106 SER A CA 1
ATOM 871 C C . SER A 1 106 ? 12.761 12.163 -10.577 1.00 66.06 106 SER A C 1
ATOM 873 O O . SER A 1 106 ? 12.927 13.368 -10.437 1.00 66.06 106 SER A O 1
ATOM 875 N N . GLN A 1 107 ? 13.615 11.279 -10.056 1.00 64.25 107 GLN A N 1
ATOM 876 C CA . GLN A 1 107 ? 14.806 11.669 -9.297 1.00 64.25 107 GLN A CA 1
ATOM 877 C C . GLN A 1 107 ? 15.981 12.067 -10.192 1.00 64.25 107 GLN A C 1
ATOM 879 O O . GLN A 1 107 ? 16.983 12.591 -9.705 1.00 64.25 107 GLN A O 1
ATOM 884 N N . LEU A 1 108 ? 15.885 11.774 -11.487 1.00 63.03 108 LEU A N 1
ATOM 885 C CA . LEU A 1 108 ? 17.016 11.795 -12.404 1.00 63.03 108 LEU A CA 1
ATOM 886 C C . LEU A 1 108 ? 16.855 12.812 -13.538 1.00 63.03 108 LEU A C 1
ATOM 888 O O . LEU A 1 108 ? 17.852 13.163 -14.171 1.00 63.03 108 LEU A O 1
ATOM 892 N N . ILE A 1 109 ? 15.640 13.313 -13.773 1.00 64.62 109 ILE A N 1
ATOM 893 C CA . ILE A 1 109 ? 15.365 14.379 -14.739 1.00 64.62 109 ILE A CA 1
ATOM 894 C C . ILE A 1 109 ? 15.023 15.671 -13.990 1.00 64.62 109 ILE A C 1
ATOM 896 O O . ILE A 1 109 ? 14.203 15.640 -13.076 1.00 64.62 109 ILE A O 1
ATOM 900 N N . PRO A 1 110 ? 15.621 16.820 -14.357 1.00 60.28 110 PRO A N 1
ATOM 901 C CA . PRO A 1 110 ? 15.236 18.107 -13.790 1.00 60.28 110 PRO A CA 1
ATOM 902 C C . PRO A 1 110 ? 13.744 18.387 -14.022 1.00 60.28 110 PRO A C 1
ATOM 904 O O . PRO A 1 110 ? 13.281 18.297 -15.159 1.00 60.28 110 PRO A O 1
ATOM 907 N N . ASP A 1 111 ? 13.027 18.826 -12.978 1.00 57.84 111 ASP A N 1
ATOM 908 C CA . ASP A 1 111 ? 11.583 19.163 -12.976 1.00 57.84 111 ASP A CA 1
ATOM 909 C C . ASP A 1 111 ? 11.126 20.112 -14.116 1.00 57.84 111 ASP A C 1
ATOM 911 O O . ASP A 1 111 ? 9.935 20.350 -14.313 1.00 57.84 111 ASP A O 1
ATOM 915 N N . SER A 1 112 ? 12.066 20.706 -14.855 1.00 51.47 112 SER A N 1
ATOM 916 C CA . SER A 1 112 ? 11.855 21.715 -15.890 1.00 51.47 112 SER A CA 1
ATOM 917 C C . SER A 1 112 ? 11.718 21.195 -17.328 1.00 51.47 112 SER A C 1
ATOM 919 O O . SER A 1 112 ? 11.430 22.014 -18.198 1.00 51.47 112 SER A O 1
ATOM 921 N N . GLU A 1 113 ? 11.930 19.903 -17.619 1.00 59.97 113 GLU A N 1
ATOM 922 C CA . GLU A 1 113 ? 11.992 19.408 -19.018 1.00 59.97 113 GLU A CA 1
ATOM 923 C C . GLU A 1 113 ? 10.796 18.561 -19.500 1.00 59.97 113 GLU A C 1
ATOM 925 O O . GLU A 1 113 ? 10.776 18.112 -20.645 1.00 59.97 113 GLU A O 1
ATOM 930 N N . GLY A 1 114 ? 9.734 18.459 -18.697 1.00 58.16 114 GLY A N 1
ATOM 931 C CA . GLY A 1 114 ? 8.473 17.815 -19.088 1.00 58.16 114 GLY A CA 1
ATOM 932 C C . GLY A 1 114 ? 8.445 16.300 -18.869 1.00 58.16 114 GLY A C 1
ATOM 933 O O . GLY A 1 114 ? 9.456 15.681 -18.548 1.00 58.16 114 GLY A O 1
ATOM 934 N N . ASP A 1 115 ? 7.257 15.707 -19.015 1.00 58.78 115 ASP A N 1
ATOM 935 C CA . ASP A 1 115 ? 7.050 14.279 -18.759 1.00 58.78 115 ASP A CA 1
ATOM 936 C C . ASP A 1 115 ? 7.832 13.411 -19.755 1.00 58.78 115 ASP A C 1
ATOM 938 O O . ASP A 1 115 ? 7.905 13.689 -20.959 1.00 58.78 115 ASP A O 1
ATOM 942 N N . ILE A 1 116 ? 8.395 12.315 -19.249 1.00 59.12 116 ILE A N 1
ATOM 943 C CA . ILE A 1 116 ? 9.055 11.304 -20.072 1.00 59.12 116 ILE A CA 1
ATOM 944 C C . ILE A 1 116 ? 7.973 10.567 -20.830 1.00 59.12 116 ILE A C 1
ATOM 946 O O . ILE A 1 116 ? 7.136 9.873 -20.255 1.00 59.12 116 ILE A O 1
ATOM 950 N N . THR A 1 117 ? 7.995 10.735 -22.138 1.00 57.47 117 THR A N 1
ATOM 951 C CA . THR A 1 117 ? 6.943 10.226 -23.012 1.00 57.47 117 THR A CA 1
ATOM 952 C C . THR A 1 117 ? 7.362 8.920 -23.676 1.00 57.47 117 THR A C 1
ATOM 954 O O . THR A 1 117 ? 6.516 8.055 -23.889 1.00 57.47 117 THR A O 1
ATOM 957 N N . HIS A 1 118 ? 8.663 8.731 -23.941 1.00 60.38 118 HIS A N 1
ATOM 958 C CA . HIS A 1 118 ? 9.171 7.581 -24.691 1.00 60.38 118 HIS A CA 1
ATOM 959 C C . HIS A 1 118 ? 10.585 7.168 -24.234 1.00 60.38 118 HIS A C 1
ATOM 961 O O . HIS A 1 118 ? 11.468 8.011 -24.054 1.00 60.38 118 HIS A O 1
ATOM 967 N N . ILE A 1 119 ? 10.825 5.858 -24.103 1.00 63.81 119 ILE A N 1
ATOM 968 C CA . ILE A 1 119 ? 12.177 5.272 -24.034 1.00 63.81 119 ILE A CA 1
ATOM 969 C C . ILE A 1 119 ? 12.581 4.847 -25.441 1.00 63.81 119 ILE A C 1
ATOM 971 O O . ILE A 1 119 ? 11.764 4.304 -26.177 1.00 63.81 119 ILE A O 1
ATOM 975 N N . VAL A 1 120 ? 13.846 5.041 -25.805 1.00 61.78 120 VAL A N 1
ATOM 976 C CA . VAL A 1 120 ? 14.386 4.608 -27.095 1.00 61.78 120 VAL A CA 1
ATOM 977 C C . VAL A 1 120 ? 15.656 3.806 -26.855 1.00 61.78 120 VAL A C 1
ATOM 979 O O . VAL A 1 120 ? 16.652 4.325 -26.370 1.00 61.78 120 VAL A O 1
ATOM 982 N N . MET A 1 121 ? 15.679 2.535 -27.237 1.00 61.38 121 MET A N 1
ATOM 983 C CA . MET A 1 121 ? 16.936 1.791 -27.258 1.00 61.38 121 MET A CA 1
ATOM 984 C C . MET A 1 121 ? 17.527 1.859 -28.666 1.00 61.38 121 MET A C 1
ATOM 986 O O . MET A 1 121 ? 16.964 1.307 -29.609 1.00 61.38 121 MET A O 1
ATOM 990 N N . LEU A 1 122 ? 18.660 2.547 -28.821 1.00 56.06 122 LEU A N 1
ATOM 991 C CA . LEU A 1 122 ? 19.357 2.633 -30.101 1.00 56.06 122 LEU A CA 1
ATOM 992 C C . LEU A 1 122 ? 20.465 1.582 -30.181 1.00 56.06 122 LEU A C 1
ATOM 994 O O . LEU A 1 122 ? 21.537 1.752 -29.607 1.00 56.06 122 LEU A O 1
ATOM 998 N N . ALA A 1 123 ? 20.226 0.521 -30.955 1.00 51.00 123 ALA A N 1
ATOM 999 C CA . ALA A 1 123 ? 21.198 -0.555 -31.178 1.00 51.00 123 ALA A CA 1
ATOM 1000 C C . ALA A 1 123 ? 22.525 -0.077 -31.813 1.00 51.00 123 ALA A C 1
ATOM 1002 O O . ALA A 1 123 ? 23.546 -0.749 -31.693 1.00 51.00 123 ALA A O 1
ATOM 1003 N N . GLU A 1 124 ? 22.523 1.083 -32.476 1.00 49.25 124 GLU A N 1
ATOM 1004 C CA . GLU A 1 124 ? 23.684 1.650 -33.176 1.00 49.25 124 GLU A CA 1
ATOM 1005 C C . GLU A 1 124 ? 24.728 2.282 -32.232 1.00 49.25 124 GLU A C 1
ATOM 1007 O O . GLU A 1 124 ? 25.887 2.427 -32.615 1.00 49.25 124 GLU A O 1
ATOM 1012 N N . TYR A 1 125 ? 24.367 2.592 -30.979 1.00 56.41 125 TYR A N 1
ATOM 1013 C CA . TYR A 1 125 ? 25.227 3.343 -30.048 1.00 56.41 125 TYR A CA 1
ATOM 1014 C C . TYR A 1 125 ? 25.733 2.530 -28.832 1.00 56.41 125 TYR A C 1
ATOM 1016 O O . TYR A 1 125 ? 26.204 3.094 -27.840 1.00 56.41 125 TYR A O 1
ATOM 1024 N N . GLY A 1 126 ? 25.703 1.195 -28.911 1.00 63.22 126 GLY A N 1
ATOM 1025 C CA . GLY A 1 126 ? 26.255 0.298 -27.884 1.00 63.22 126 GLY A CA 1
ATOM 1026 C C . GLY A 1 126 ? 25.288 -0.032 -26.735 1.00 63.22 126 GLY A C 1
ATOM 1027 O O . GLY A 1 126 ? 24.077 0.057 -26.892 1.00 63.22 126 GLY A O 1
ATOM 1028 N N . ALA A 1 127 ? 25.820 -0.454 -25.579 1.00 67.62 127 ALA A N 1
ATOM 1029 C CA . ALA A 1 127 ? 25.055 -0.940 -24.414 1.00 67.62 127 ALA A CA 1
ATOM 1030 C C . ALA A 1 127 ? 24.481 0.186 -23.523 1.00 67.62 127 ALA A C 1
ATOM 1032 O O . ALA A 1 127 ? 24.488 0.086 -22.295 1.00 67.62 127 ALA A O 1
ATOM 1033 N N . ASN A 1 128 ? 24.023 1.274 -24.143 1.00 76.31 128 ASN A N 1
ATOM 1034 C CA . ASN A 1 128 ? 23.424 2.411 -23.451 1.00 76.31 128 ASN A CA 1
ATOM 1035 C C . ASN A 1 128 ? 21.919 2.464 -23.718 1.00 76.31 128 ASN A C 1
ATOM 1037 O O . ASN A 1 128 ? 21.446 2.145 -24.810 1.00 76.31 128 ASN A O 1
ATOM 1041 N N . ILE A 1 129 ? 21.171 2.902 -22.715 1.00 75.31 129 ILE A N 1
ATOM 1042 C CA . ILE A 1 129 ? 19.747 3.191 -22.811 1.00 75.31 129 ILE A CA 1
ATOM 1043 C C . ILE A 1 129 ? 19.600 4.678 -23.117 1.00 75.31 129 ILE A C 1
ATOM 1045 O O . ILE A 1 129 ? 20.203 5.519 -22.445 1.00 75.31 129 ILE A O 1
ATOM 1049 N N . TYR A 1 130 ? 18.779 4.999 -24.114 1.00 78.81 130 TYR A N 1
ATOM 1050 C CA . TYR A 1 130 ? 18.425 6.370 -24.449 1.00 78.81 130 TYR A CA 1
ATOM 1051 C C . TYR A 1 130 ? 16.956 6.618 -24.110 1.00 78.81 130 TYR A C 1
ATOM 1053 O O . TYR A 1 130 ? 16.116 5.717 -24.132 1.00 78.81 130 TYR A O 1
ATOM 1061 N N . PHE A 1 131 ? 16.616 7.846 -23.758 1.00 76.19 131 PHE A N 1
ATOM 1062 C CA . PHE A 1 131 ? 15.225 8.212 -23.510 1.00 76.19 131 PHE A CA 1
ATOM 1063 C C . PHE A 1 131 ? 14.988 9.678 -23.834 1.00 76.19 131 PHE A C 1
ATOM 1065 O O . PHE A 1 131 ? 15.913 10.493 -23.834 1.00 76.19 131 PHE A O 1
ATOM 1072 N N . CYS A 1 132 ? 13.736 9.990 -24.151 1.00 75.62 132 CYS A N 1
ATOM 1073 C CA . CYS A 1 132 ? 13.307 11.327 -24.516 1.00 75.62 132 CYS A CA 1
ATOM 1074 C C . CYS A 1 132 ? 12.455 11.929 -23.399 1.00 75.62 132 CYS A C 1
ATOM 1076 O O . CYS A 1 132 ? 11.468 11.323 -22.973 1.00 75.62 132 CYS A O 1
ATOM 1078 N N . ALA A 1 133 ? 12.803 13.143 -22.978 1.00 74.31 133 ALA A N 1
ATOM 1079 C CA . ALA A 1 133 ? 11.982 13.961 -22.093 1.00 74.31 133 ALA A CA 1
ATOM 1080 C C . ALA A 1 133 ? 11.845 15.356 -22.713 1.00 74.31 133 ALA A C 1
ATOM 1082 O O . ALA A 1 133 ? 12.843 16.027 -22.984 1.00 74.31 133 ALA A O 1
ATOM 1083 N N . GLY A 1 134 ? 10.609 15.749 -23.027 1.00 72.69 134 GLY A N 1
ATOM 1084 C CA . GLY A 1 134 ? 10.339 16.982 -23.767 1.00 72.69 134 GLY A CA 1
ATOM 1085 C C . GLY A 1 134 ? 11.038 17.023 -25.132 1.00 72.69 134 GLY A C 1
ATOM 1086 O O . GLY A 1 134 ? 10.797 16.179 -25.995 1.00 72.69 134 GLY A O 1
ATOM 1087 N N . GLU A 1 135 ? 11.890 18.029 -25.344 1.00 72.31 135 GLU A N 1
ATOM 1088 C CA . GLU A 1 135 ? 12.684 18.183 -26.575 1.00 72.31 135 GLU A CA 1
ATOM 1089 C C . GLU A 1 135 ? 14.104 17.605 -26.473 1.00 72.31 135 GLU A C 1
ATOM 1091 O O . GLU A 1 135 ? 14.816 17.559 -27.483 1.00 72.31 135 GLU A O 1
ATOM 1096 N N . SER A 1 136 ? 14.500 17.160 -25.279 1.00 75.88 136 SER A N 1
ATOM 1097 C CA . SER A 1 136 ? 15.841 16.679 -24.966 1.00 75.88 136 SER A CA 1
ATOM 1098 C C . SER A 1 136 ? 15.931 15.159 -25.064 1.00 75.88 136 SER A C 1
ATOM 1100 O O . SER A 1 136 ? 14.990 14.418 -24.764 1.00 75.88 136 SER A O 1
ATOM 1102 N N . SER A 1 137 ? 17.108 14.681 -25.457 1.00 80.12 137 SER A N 1
ATOM 1103 C CA . SER A 1 137 ? 17.469 13.267 -25.407 1.00 80.12 137 SER A CA 1
ATOM 1104 C C . SER A 1 137 ? 18.486 13.048 -24.292 1.00 80.12 137 SER A C 1
ATOM 1106 O O . SER A 1 137 ? 19.343 13.893 -24.044 1.00 80.12 137 SER A O 1
ATOM 1108 N N . TYR A 1 138 ? 18.401 11.905 -23.627 1.00 80.62 138 TYR A N 1
ATOM 1109 C CA . TYR A 1 138 ? 19.259 11.519 -22.513 1.00 80.62 138 TYR A CA 1
ATOM 1110 C C . TYR A 1 138 ? 19.845 10.133 -22.753 1.00 80.62 138 TYR A C 1
ATOM 1112 O O . TYR A 1 138 ? 19.280 9.340 -23.510 1.00 80.62 138 TYR A O 1
ATOM 1120 N N . LYS A 1 139 ? 20.974 9.843 -22.103 1.00 82.12 139 LYS A N 1
ATOM 1121 C CA . LYS A 1 139 ? 21.626 8.531 -22.117 1.00 82.12 139 LYS A CA 1
ATOM 1122 C C . LYS A 1 139 ? 22.040 8.083 -20.715 1.00 82.12 139 LYS A C 1
ATOM 1124 O O . LYS A 1 139 ? 22.414 8.909 -19.879 1.00 82.12 139 LYS A O 1
ATOM 1129 N N . THR A 1 140 ? 22.037 6.773 -20.506 1.00 78.88 140 THR A N 1
ATOM 1130 C CA . THR A 1 140 ? 22.593 6.078 -19.335 1.00 78.88 140 THR A CA 1
ATOM 1131 C C . THR A 1 140 ? 23.091 4.693 -19.752 1.00 78.88 140 THR A C 1
ATOM 1133 O O . THR A 1 140 ? 22.708 4.202 -20.817 1.00 78.88 140 THR A O 1
ATOM 1136 N N . ASP A 1 141 ? 23.963 4.069 -18.967 1.00 78.38 141 ASP A N 1
ATOM 1137 C CA . ASP A 1 141 ? 24.394 2.696 -19.216 1.00 78.38 141 ASP A CA 1
ATOM 1138 C C . ASP A 1 141 ? 23.341 1.697 -18.723 1.00 78.38 141 ASP A C 1
ATOM 1140 O O . ASP A 1 141 ? 22.559 1.970 -17.819 1.00 78.38 141 ASP A O 1
ATOM 1144 N N . ILE A 1 142 ? 23.334 0.497 -19.294 1.00 68.62 142 ILE A N 1
ATOM 1145 C CA . ILE A 1 142 ? 22.367 -0.542 -18.916 1.00 68.62 142 ILE A CA 1
ATOM 1146 C C . ILE A 1 142 ? 22.547 -1.086 -17.490 1.00 68.62 142 ILE A C 1
ATOM 1148 O O . ILE A 1 142 ? 21.602 -1.629 -16.929 1.00 68.62 142 ILE A O 1
ATOM 1152 N N . ASN A 1 143 ? 23.750 -0.960 -16.915 1.00 69.94 143 ASN A N 1
ATOM 1153 C CA . ASN A 1 143 ? 24.013 -1.338 -15.523 1.00 69.94 143 ASN A CA 1
ATOM 1154 C C . ASN A 1 143 ? 23.779 -0.169 -14.559 1.00 69.94 143 ASN A C 1
ATOM 1156 O O . ASN A 1 143 ? 23.955 -0.341 -13.354 1.00 69.94 143 ASN A O 1
ATOM 1160 N N . LEU A 1 144 ? 23.424 1.007 -15.091 1.00 66.38 144 LEU A N 1
ATOM 1161 C CA . LEU A 1 144 ? 23.030 2.207 -14.355 1.00 66.38 144 LEU A CA 1
ATOM 1162 C C . LEU A 1 144 ? 24.095 2.648 -13.347 1.00 66.38 144 LEU A C 1
ATOM 1164 O O . LEU A 1 144 ? 23.816 3.206 -12.285 1.00 66.38 144 LEU A O 1
ATOM 1168 N N . THR A 1 145 ? 25.345 2.355 -13.695 1.00 69.62 145 THR A N 1
ATOM 1169 C CA . THR A 1 145 ? 26.535 2.710 -12.924 1.00 69.62 145 THR A CA 1
ATOM 1170 C C . THR A 1 145 ? 27.018 4.117 -13.252 1.00 69.62 145 THR A C 1
ATOM 1172 O O . THR A 1 145 ? 27.632 4.782 -12.414 1.00 69.62 145 THR A O 1
ATOM 1175 N N . GLU A 1 146 ? 26.714 4.587 -14.456 1.00 70.50 146 GLU A N 1
ATOM 1176 C CA . GLU A 1 146 ? 26.957 5.929 -14.939 1.00 70.50 146 GLU A CA 1
ATOM 1177 C C . GLU A 1 146 ? 25.683 6.767 -14.783 1.00 70.50 146 GLU A C 1
ATOM 1179 O O . GLU A 1 146 ? 24.577 6.382 -15.171 1.00 70.50 146 GLU A O 1
ATOM 1184 N N . GLY A 1 147 ? 25.842 7.961 -14.209 1.00 72.25 147 GLY A N 1
ATOM 1185 C CA . GLY A 1 147 ? 24.741 8.909 -14.077 1.00 72.25 147 GLY A CA 1
ATOM 1186 C C . GLY A 1 147 ? 24.138 9.287 -15.433 1.00 72.25 147 GLY A C 1
ATOM 1187 O O . GLY A 1 147 ? 24.804 9.264 -16.471 1.00 72.25 147 GLY A O 1
ATOM 1188 N N . ILE A 1 148 ? 22.868 9.685 -15.417 1.00 76.38 148 ILE A N 1
ATOM 1189 C CA . ILE A 1 148 ? 22.166 10.153 -16.613 1.00 76.38 148 ILE A CA 1
ATOM 1190 C C . ILE A 1 148 ? 22.817 11.427 -17.150 1.00 76.38 148 ILE A C 1
ATOM 1192 O O . ILE A 1 148 ? 23.125 12.361 -16.407 1.00 76.38 148 ILE A O 1
ATOM 1196 N N . SER A 1 149 ? 23.012 11.473 -18.467 1.00 79.75 149 SER A N 1
ATOM 1197 C CA . SER A 1 149 ? 23.606 12.621 -19.152 1.00 79.75 149 SER A CA 1
ATOM 1198 C C . SER A 1 149 ? 22.815 13.011 -20.394 1.00 79.75 149 SER A C 1
ATOM 1200 O O . SER A 1 149 ? 22.214 12.165 -21.055 1.00 79.75 149 SER A O 1
ATOM 1202 N N . LEU A 1 150 ? 22.824 14.306 -20.719 1.00 81.44 150 LEU A N 1
ATOM 1203 C CA . LEU A 1 150 ? 22.221 14.819 -21.947 1.00 81.44 150 LEU A CA 1
ATOM 1204 C C . LEU A 1 150 ? 22.909 14.200 -23.166 1.00 81.44 150 LEU A C 1
ATOM 1206 O O . LEU A 1 150 ? 24.139 14.185 -23.280 1.00 81.44 150 LEU A O 1
ATOM 1210 N N . PHE A 1 151 ? 22.095 13.714 -24.092 1.00 80.00 151 PHE A N 1
ATOM 1211 C CA . PHE A 1 151 ? 22.523 13.237 -25.389 1.00 80.00 151 PHE A CA 1
ATOM 1212 C C . PHE A 1 151 ? 22.279 14.346 -26.425 1.00 80.00 151 PHE A C 1
ATOM 1214 O O . PHE A 1 151 ? 21.132 14.711 -26.674 1.00 80.00 151 PHE A O 1
ATOM 1221 N N . PRO A 1 152 ? 23.345 14.936 -26.998 1.00 69.56 152 PRO A N 1
ATOM 1222 C CA . PRO A 1 152 ? 23.247 16.177 -27.770 1.00 69.56 152 PRO A CA 1
ATOM 1223 C C . PRO A 1 152 ? 22.618 15.996 -29.157 1.00 69.56 152 PRO A C 1
ATOM 1225 O O . PRO A 1 152 ? 22.237 16.977 -29.792 1.00 69.56 152 PRO A O 1
ATOM 1228 N N . GLU A 1 153 ? 22.541 14.763 -29.651 1.00 73.44 153 GLU A N 1
ATOM 1229 C CA . GLU A 1 153 ? 21.907 14.449 -30.923 1.00 73.44 153 GLU A CA 1
ATOM 1230 C C . GLU A 1 153 ? 20.423 14.166 -30.684 1.00 73.44 153 GLU A C 1
ATOM 1232 O O . GLU A 1 153 ? 20.065 13.320 -29.865 1.00 73.44 153 GLU A O 1
ATOM 1237 N N . LYS A 1 154 ? 19.550 14.897 -31.387 1.00 66.38 154 LYS A N 1
ATOM 1238 C CA . LYS A 1 154 ? 18.107 14.695 -31.281 1.00 66.38 154 LYS A CA 1
ATOM 1239 C C . LYS A 1 154 ? 17.754 13.367 -31.935 1.00 66.38 154 LYS A C 1
ATOM 1241 O O . LYS A 1 154 ? 17.667 13.269 -33.158 1.00 66.38 154 LYS A O 1
ATOM 1246 N N . ILE A 1 155 ? 17.549 12.356 -31.104 1.00 68.25 155 ILE A N 1
ATOM 1247 C CA . ILE A 1 155 ? 17.089 11.051 -31.554 1.00 68.25 155 ILE A CA 1
ATOM 1248 C C . ILE A 1 155 ? 15.623 11.202 -31.966 1.00 68.25 155 ILE A C 1
ATOM 1250 O O . ILE A 1 155 ? 14.839 11.864 -31.282 1.00 68.25 155 ILE A O 1
ATOM 1254 N N . ALA A 1 156 ? 15.233 10.602 -33.092 1.00 66.25 156 ALA A N 1
ATOM 1255 C CA . ALA A 1 156 ? 13.818 10.436 -33.388 1.00 66.25 156 ALA A CA 1
ATOM 1256 C C . ALA A 1 156 ? 13.229 9.555 -32.281 1.00 66.25 156 ALA A C 1
ATOM 1258 O O . ALA A 1 156 ? 13.563 8.375 -32.200 1.00 66.25 156 ALA A O 1
ATOM 1259 N N . CYS A 1 157 ? 12.409 10.136 -31.406 1.00 66.62 157 CYS A N 1
ATOM 1260 C CA . CYS A 1 157 ? 11.719 9.411 -30.346 1.00 66.62 157 CYS A CA 1
ATOM 1261 C C . CYS A 1 157 ? 10.676 8.495 -30.991 1.00 66.62 157 CYS A C 1
ATOM 1263 O O . CYS A 1 157 ? 9.512 8.855 -31.134 1.00 66.62 157 CYS A O 1
ATOM 1265 N N . VAL A 1 158 ? 11.144 7.363 -31.512 1.00 64.38 158 VAL A N 1
ATOM 1266 C CA . VAL A 1 158 ? 10.310 6.340 -32.126 1.00 64.38 158 VAL A CA 1
ATOM 1267 C C . VAL A 1 158 ? 9.713 5.519 -30.998 1.00 64.38 158 VAL A C 1
ATOM 1269 O O . VAL A 1 158 ? 10.428 5.099 -30.086 1.00 64.38 158 VAL A O 1
ATOM 1272 N N . ASP A 1 159 ? 8.406 5.295 -31.078 1.00 65.94 159 ASP A N 1
ATOM 1273 C CA . ASP A 1 159 ? 7.693 4.427 -30.153 1.00 65.94 159 ASP A CA 1
ATOM 1274 C C . ASP A 1 159 ? 8.379 3.060 -30.073 1.00 65.94 159 ASP A C 1
ATOM 1276 O O . ASP A 1 159 ? 8.634 2.414 -31.096 1.00 65.94 159 ASP A O 1
ATOM 1280 N N . SER A 1 160 ? 8.685 2.614 -28.853 1.00 72.44 160 SER A N 1
ATOM 1281 C CA . SER A 1 160 ? 9.185 1.259 -28.637 1.00 72.44 160 SER A CA 1
ATOM 1282 C C . SER A 1 160 ? 8.187 0.244 -29.199 1.00 72.44 160 SER A C 1
ATOM 1284 O O . SER A 1 160 ? 6.981 0.498 -29.175 1.00 72.44 160 SER A O 1
ATOM 1286 N N . PRO A 1 161 ? 8.640 -0.921 -29.687 1.00 81.88 161 PRO A N 1
ATOM 1287 C CA . PRO A 1 161 ? 7.715 -1.948 -30.135 1.00 81.88 161 PRO A CA 1
ATOM 1288 C C . PRO A 1 161 ? 6.837 -2.437 -28.974 1.00 81.88 161 PRO A C 1
ATOM 1290 O O . PRO A 1 161 ? 7.240 -2.428 -27.808 1.00 81.88 161 PRO A O 1
ATOM 1293 N N . GLU A 1 162 ? 5.615 -2.863 -29.299 1.00 85.50 162 GLU A N 1
ATOM 1294 C CA . GLU A 1 162 ? 4.710 -3.480 -28.326 1.00 85.50 162 GLU A CA 1
ATOM 1295 C C . GLU A 1 162 ? 5.335 -4.787 -27.817 1.00 85.50 162 GLU A C 1
ATOM 1297 O O . GLU A 1 162 ? 5.742 -5.650 -28.602 1.00 85.50 162 GLU A O 1
ATOM 1302 N N . LEU A 1 163 ? 5.434 -4.924 -26.496 1.00 87.50 163 LEU A N 1
ATOM 1303 C CA . LEU A 1 163 ? 5.948 -6.132 -25.865 1.00 87.50 163 LEU A CA 1
ATOM 1304 C C . LEU A 1 163 ? 4.954 -7.293 -26.015 1.00 87.50 163 LEU A C 1
ATOM 1306 O O . LEU A 1 163 ? 3.742 -7.075 -26.106 1.00 87.50 163 LEU A O 1
ATOM 1310 N N . PRO A 1 164 ? 5.433 -8.553 -26.000 1.00 90.62 164 PRO A N 1
ATOM 1311 C CA . PRO A 1 164 ? 4.547 -9.708 -25.978 1.00 90.62 164 PRO A CA 1
ATOM 1312 C C . PRO A 1 164 ? 3.568 -9.625 -24.802 1.00 90.62 164 PRO A C 1
ATOM 1314 O O . PRO A 1 164 ? 3.982 -9.430 -23.659 1.00 90.62 164 PRO A O 1
ATOM 1317 N N . SER A 1 165 ? 2.278 -9.849 -25.066 1.00 87.94 165 SER A N 1
ATOM 1318 C CA . SER A 1 165 ? 1.203 -9.660 -24.081 1.00 87.94 165 SER A CA 1
ATOM 1319 C C . SER A 1 165 ? 1.390 -10.465 -22.788 1.00 87.94 165 SER A C 1
ATOM 1321 O O . SER A 1 165 ? 0.956 -10.034 -21.724 1.00 87.94 165 SER A O 1
ATOM 1323 N N . GLU A 1 166 ? 2.044 -11.629 -22.858 1.00 88.06 166 GLU A N 1
ATOM 1324 C CA . GLU A 1 166 ? 2.363 -12.448 -21.682 1.00 88.06 166 GLU A CA 1
ATOM 1325 C C . GLU A 1 166 ? 3.409 -11.782 -20.774 1.00 88.06 166 GLU A C 1
ATOM 1327 O O . GLU A 1 166 ? 3.249 -11.761 -19.553 1.00 88.06 166 GLU A O 1
ATOM 1332 N N . ILE A 1 167 ? 4.452 -11.196 -21.367 1.00 89.44 167 ILE A N 1
ATOM 1333 C CA . ILE A 1 167 ? 5.510 -10.483 -20.641 1.00 89.44 167 ILE A CA 1
ATOM 1334 C C . ILE A 1 167 ? 4.944 -9.199 -20.047 1.00 89.44 167 ILE A C 1
ATOM 1336 O O . ILE A 1 167 ? 5.091 -8.958 -18.852 1.00 89.44 167 ILE A O 1
ATOM 1340 N N . SER A 1 168 ? 4.214 -8.432 -20.857 1.00 88.00 168 SER A N 1
ATOM 1341 C CA . SER A 1 168 ? 3.461 -7.252 -20.435 1.00 88.00 168 SER A CA 1
ATOM 1342 C C . SER A 1 168 ? 2.594 -7.513 -19.204 1.00 88.00 168 SER A C 1
ATOM 1344 O O . SER A 1 168 ? 2.683 -6.783 -18.220 1.00 88.00 168 SER A O 1
ATOM 1346 N N . ALA A 1 169 ? 1.809 -8.596 -19.217 1.00 86.19 169 ALA A N 1
ATOM 1347 C CA . ALA A 1 169 ? 0.932 -8.959 -18.108 1.00 86.19 169 ALA A CA 1
ATOM 1348 C C . ALA A 1 169 ? 1.692 -9.248 -16.808 1.00 86.19 169 ALA A C 1
ATOM 1350 O O . ALA A 1 169 ? 1.256 -8.861 -15.718 1.00 86.19 169 ALA A O 1
ATOM 1351 N N . LYS A 1 170 ? 2.833 -9.933 -16.920 1.00 88.19 170 LYS A N 1
ATOM 1352 C CA . LYS A 1 170 ? 3.672 -10.257 -15.767 1.00 88.19 170 LYS A CA 1
ATOM 1353 C C . LYS A 1 170 ? 4.390 -9.032 -15.222 1.00 88.19 170 LYS A C 1
ATOM 1355 O O . LYS A 1 170 ? 4.341 -8.825 -14.014 1.00 88.19 170 LYS A O 1
ATOM 1360 N N . ILE A 1 171 ? 4.961 -8.190 -16.084 1.00 88.19 171 ILE A N 1
ATOM 1361 C CA . ILE A 1 171 ? 5.573 -6.919 -15.671 1.00 88.19 171 ILE A CA 1
ATOM 1362 C C . ILE A 1 171 ? 4.530 -6.045 -14.968 1.00 88.19 171 ILE A C 1
ATOM 1364 O O . ILE A 1 171 ? 4.793 -5.555 -13.875 1.00 88.19 171 ILE A O 1
ATOM 1368 N N . TYR A 1 172 ? 3.322 -5.923 -15.527 1.00 86.38 172 TYR A N 1
ATOM 1369 C CA . TYR A 1 172 ? 2.230 -5.164 -14.918 1.00 86.38 172 TYR A CA 1
ATOM 1370 C C . TYR A 1 172 ? 1.869 -5.671 -13.519 1.00 86.38 172 TYR A C 1
ATOM 1372 O O . TYR A 1 172 ? 1.799 -4.897 -12.566 1.00 86.38 172 TYR A O 1
ATOM 1380 N N .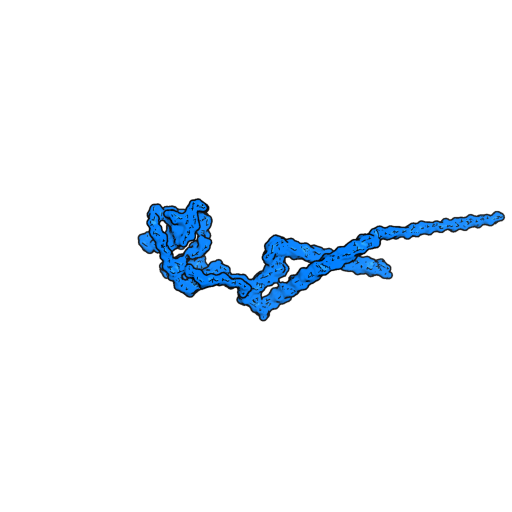 THR A 1 173 ? 1.687 -6.986 -13.380 1.00 86.12 173 THR A N 1
ATOM 1381 C CA . THR A 1 173 ? 1.347 -7.612 -12.094 1.00 86.12 173 THR A CA 1
ATOM 1382 C C . THR A 1 173 ? 2.488 -7.484 -11.082 1.00 86.12 173 THR A C 1
ATOM 1384 O O . THR A 1 173 ? 2.238 -7.288 -9.897 1.00 86.12 173 THR A O 1
ATOM 1387 N N . ASN A 1 174 ? 3.744 -7.561 -11.524 1.00 87.00 174 ASN A N 1
ATOM 1388 C CA . ASN A 1 174 ? 4.909 -7.397 -10.656 1.00 87.00 174 ASN A CA 1
ATOM 1389 C C . ASN A 1 174 ? 5.134 -5.933 -10.248 1.00 87.00 174 ASN A C 1
ATOM 1391 O O . ASN A 1 174 ? 5.621 -5.682 -9.149 1.00 87.00 174 ASN A O 1
ATOM 1395 N N . TYR A 1 175 ? 4.749 -4.974 -11.095 1.00 85.56 175 TYR A N 1
ATOM 1396 C CA . TYR A 1 175 ? 4.891 -3.545 -10.826 1.00 85.56 175 TYR A CA 1
ATOM 1397 C C . TYR A 1 175 ? 3.795 -3.008 -9.894 1.00 85.56 175 TYR A C 1
ATOM 1399 O O . TYR A 1 175 ? 4.099 -2.400 -8.870 1.00 85.56 175 TYR A O 1
ATOM 1407 N N . TYR A 1 176 ? 2.518 -3.260 -10.205 1.00 81.88 176 TYR A N 1
ATOM 1408 C CA . TYR A 1 176 ? 1.386 -2.802 -9.381 1.00 81.88 176 TYR A CA 1
ATOM 1409 C C . TYR A 1 176 ? 1.053 -3.755 -8.224 1.00 81.88 176 TYR A C 1
ATOM 1411 O O . TYR A 1 176 ? 0.214 -3.447 -7.372 1.00 81.88 176 TYR A O 1
ATOM 1419 N N . GLY A 1 177 ? 1.692 -4.925 -8.192 1.00 78.81 177 GLY A N 1
ATOM 1420 C CA . GLY A 1 177 ? 1.341 -6.021 -7.303 1.00 78.81 177 GLY A CA 1
ATOM 1421 C C . GLY A 1 177 ? 0.059 -6.739 -7.732 1.00 78.81 177 GLY A C 1
ATOM 1422 O O . GLY A 1 177 ? -0.590 -6.427 -8.731 1.00 78.81 177 GLY A O 1
ATOM 1423 N N . THR A 1 178 ? -0.357 -7.709 -6.922 1.00 73.62 178 THR A N 1
ATOM 1424 C CA . THR A 1 178 ? -1.545 -8.542 -7.180 1.00 73.62 178 THR A CA 1
ATOM 1425 C C . THR A 1 178 ? -2.881 -7.826 -6.927 1.00 73.62 178 THR A C 1
ATOM 1427 O O . THR A 1 178 ? -3.935 -8.456 -7.005 1.00 73.62 178 THR A O 1
ATOM 1430 N N . GLY A 1 179 ? -2.852 -6.527 -6.613 1.00 82.25 179 GLY A N 1
ATOM 1431 C CA . GLY A 1 179 ? -4.012 -5.748 -6.190 1.00 82.25 179 GLY A CA 1
ATOM 1432 C C . GLY A 1 179 ? -4.219 -5.730 -4.673 1.00 82.25 179 GLY A C 1
ATOM 1433 O O . GLY A 1 179 ? -3.293 -5.949 -3.891 1.00 82.25 179 GLY A O 1
ATOM 1434 N N . VAL A 1 180 ? -5.445 -5.412 -4.256 1.00 89.25 180 VAL A N 1
ATOM 1435 C CA . VAL A 1 180 ? -5.835 -5.297 -2.844 1.00 89.25 180 VAL A CA 1
ATOM 1436 C C . VAL A 1 180 ? -6.825 -6.406 -2.506 1.00 89.25 180 VAL A C 1
ATOM 1438 O O . VAL A 1 180 ? -7.911 -6.465 -3.085 1.00 89.25 180 VAL A O 1
ATOM 1441 N N . SER A 1 181 ? -6.487 -7.257 -1.534 1.00 92.94 181 SER A N 1
ATOM 1442 C CA . SER A 1 181 ? -7.357 -8.344 -1.068 1.00 92.94 181 SER A CA 1
ATOM 1443 C C . SER A 1 181 ? -8.525 -7.844 -0.210 1.00 92.94 181 SER A C 1
ATOM 1445 O O . SER A 1 181 ? -8.448 -6.790 0.430 1.00 92.94 181 SER A O 1
ATOM 1447 N N . TRP A 1 182 ? -9.616 -8.616 -0.145 1.00 94.50 182 TRP A N 1
ATOM 1448 C CA . TRP A 1 182 ? -10.726 -8.313 0.771 1.00 94.50 182 TRP A CA 1
ATOM 1449 C C . TRP A 1 182 ? -10.297 -8.336 2.237 1.00 94.50 182 TRP A C 1
ATOM 1451 O O . TRP A 1 182 ? -10.784 -7.530 3.031 1.00 94.50 182 TRP A O 1
ATOM 1461 N N . GLU A 1 183 ? -9.355 -9.209 2.594 1.00 95.31 183 GLU A N 1
ATOM 1462 C CA . GLU A 1 183 ? -8.722 -9.219 3.911 1.00 95.31 183 GLU A CA 1
ATOM 1463 C C . GLU A 1 183 ? -8.097 -7.860 4.221 1.00 95.31 183 GLU A C 1
ATOM 1465 O O . GLU A 1 183 ? -8.360 -7.300 5.285 1.00 95.31 183 GLU A O 1
ATOM 1470 N N . ARG A 1 184 ? -7.342 -7.282 3.277 1.00 93.19 184 ARG A N 1
ATOM 1471 C CA . ARG A 1 184 ? -6.725 -5.967 3.462 1.00 93.19 184 ARG A CA 1
ATOM 1472 C C . ARG A 1 184 ? -7.764 -4.863 3.638 1.00 93.19 184 ARG A C 1
ATOM 1474 O O . ARG A 1 184 ? -7.635 -4.059 4.556 1.00 93.19 184 ARG A O 1
ATOM 1481 N N . VAL A 1 185 ? -8.815 -4.852 2.817 1.00 94.31 185 VAL A N 1
ATOM 1482 C CA . VAL A 1 185 ? -9.903 -3.863 2.929 1.00 94.31 185 VAL A CA 1
ATOM 1483 C C . VAL A 1 185 ? -10.579 -3.938 4.301 1.00 94.31 185 VAL A C 1
ATOM 1485 O O . VAL A 1 185 ? -10.791 -2.917 4.958 1.00 94.31 185 VAL A O 1
ATOM 1488 N N . ILE A 1 186 ? -10.898 -5.149 4.764 1.00 95.38 186 ILE A N 1
ATOM 1489 C CA . ILE A 1 186 ? -11.535 -5.368 6.068 1.00 95.38 186 ILE A CA 1
ATOM 1490 C C . ILE A 1 186 ? -10.574 -5.008 7.208 1.00 95.38 186 ILE A C 1
ATOM 1492 O O . ILE A 1 186 ? -11.005 -4.424 8.203 1.00 95.38 186 ILE A O 1
ATOM 1496 N N . LEU A 1 187 ? -9.279 -5.293 7.061 1.00 94.56 187 LEU A N 1
ATOM 1497 C CA . LEU A 1 187 ? -8.235 -4.915 8.015 1.00 94.56 187 LEU A CA 1
ATOM 1498 C C . LEU A 1 187 ? -8.116 -3.392 8.142 1.00 94.56 187 LEU A C 1
ATOM 1500 O O . LEU A 1 187 ? -8.054 -2.859 9.253 1.00 94.56 187 LEU A O 1
ATOM 1504 N N . ASP A 1 188 ? -8.129 -2.675 7.021 1.00 93.81 188 ASP A N 1
ATOM 1505 C CA . ASP A 1 188 ? -8.075 -1.214 7.010 1.00 93.81 188 ASP A CA 1
ATOM 1506 C C . ASP A 1 188 ? -9.351 -0.598 7.613 1.00 93.81 188 ASP A C 1
ATOM 1508 O O . ASP A 1 188 ? -9.273 0.406 8.322 1.00 93.81 188 ASP A O 1
ATOM 1512 N N . LEU A 1 189 ? -10.521 -1.220 7.423 1.00 92.94 189 LEU A N 1
ATOM 1513 C CA . LEU A 1 189 ? -11.757 -0.834 8.118 1.00 92.94 189 LEU A CA 1
ATOM 1514 C C . LEU A 1 189 ? -11.687 -1.104 9.628 1.00 92.94 189 LEU A C 1
ATOM 1516 O O . LEU A 1 189 ? -12.106 -0.262 10.419 1.00 92.94 189 LEU A O 1
ATOM 1520 N N . HIS A 1 190 ? -11.147 -2.255 10.035 1.00 93.44 190 HIS A N 1
ATOM 1521 C CA . HIS A 1 190 ? -11.013 -2.648 11.440 1.00 93.44 190 HIS A CA 1
ATOM 1522 C C . HIS A 1 190 ? -10.068 -1.720 12.214 1.00 93.44 190 HIS A C 1
ATOM 1524 O O . HIS A 1 190 ? -10.339 -1.354 13.355 1.00 93.44 190 HIS A O 1
ATOM 1530 N N . THR A 1 191 ? -8.967 -1.313 11.583 1.00 92.31 191 THR A N 1
ATOM 1531 C CA . THR A 1 191 ? -7.966 -0.411 12.176 1.00 92.31 191 THR A CA 1
ATOM 1532 C C . THR A 1 191 ? -8.337 1.070 12.057 1.00 92.31 191 THR A C 1
ATOM 1534 O O . THR A 1 191 ? -7.692 1.916 12.675 1.00 92.31 191 THR A O 1
ATOM 1537 N N . GLY A 1 192 ? -9.370 1.406 11.276 1.00 90.56 192 GLY A N 1
ATOM 1538 C CA . GLY A 1 192 ? -9.747 2.787 10.966 1.00 90.56 192 GLY A CA 1
ATOM 1539 C C . GLY A 1 192 ? -8.835 3.462 9.934 1.00 90.56 192 GLY A C 1
ATOM 1540 O O . GLY A 1 192 ? -8.929 4.670 9.729 1.00 90.56 192 GLY A O 1
ATOM 1541 N N . ASN A 1 193 ? -7.958 2.712 9.264 1.00 92.44 193 ASN A N 1
ATOM 1542 C CA . ASN A 1 193 ? -7.062 3.233 8.235 1.00 92.44 193 ASN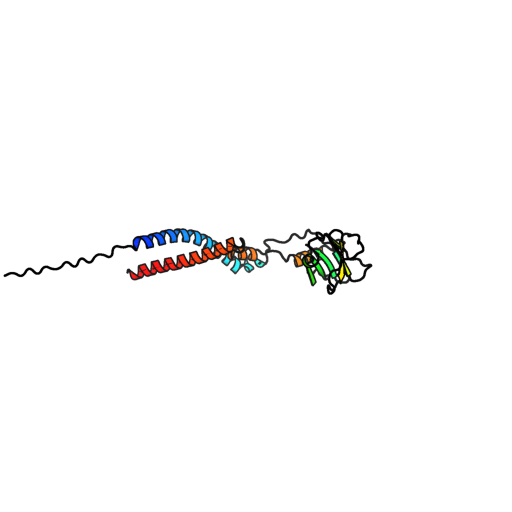 A CA 1
ATOM 1543 C C . ASN A 1 193 ? -7.796 3.613 6.934 1.00 92.44 193 ASN A C 1
ATOM 1545 O O . ASN A 1 193 ? -7.314 4.467 6.193 1.00 92.44 193 ASN A O 1
ATOM 1549 N N . SER A 1 194 ? -8.984 3.052 6.685 1.00 89.69 194 SER A N 1
ATOM 1550 C CA . SER A 1 194 ? -9.770 3.289 5.462 1.00 89.69 194 SER A CA 1
ATOM 1551 C C . SER A 1 194 ? -10.160 4.756 5.214 1.00 89.69 194 SER A C 1
ATOM 1553 O O . SER A 1 194 ? -10.360 5.148 4.069 1.00 89.69 194 SER A O 1
ATOM 1555 N N . LEU A 1 195 ? -10.271 5.574 6.268 1.00 87.88 195 LEU A N 1
ATOM 1556 C CA . LEU A 1 195 ? -10.586 7.011 6.195 1.00 87.88 195 LEU A CA 1
ATOM 1557 C C . LEU A 1 195 ? -9.380 7.887 6.582 1.00 87.88 195 LEU A C 1
ATOM 1559 O O . LEU A 1 195 ? -9.542 9.052 6.957 1.00 87.88 195 LEU A O 1
ATOM 1563 N N . GLY A 1 196 ? -8.170 7.320 6.563 1.00 90.69 196 GLY A N 1
ATOM 1564 C CA . GLY A 1 196 ? -6.942 8.009 6.946 1.00 90.69 196 GLY A CA 1
ATOM 1565 C C . GLY A 1 196 ? -6.966 8.488 8.400 1.00 90.69 196 GLY A C 1
ATOM 1566 O O . GLY A 1 196 ? -7.259 7.727 9.322 1.00 90.69 196 GLY A O 1
ATOM 1567 N N . LEU A 1 197 ? -6.640 9.764 8.621 1.00 91.62 197 LEU A N 1
ATOM 1568 C CA . LEU A 1 197 ? -6.555 10.348 9.964 1.00 91.62 197 LEU A CA 1
ATOM 1569 C C . LEU A 1 197 ? -7.904 10.339 10.698 1.00 91.62 197 LEU A C 1
ATOM 1571 O O . LEU A 1 197 ? -7.956 10.013 11.882 1.00 91.62 197 LEU A O 1
ATOM 1575 N N . THR A 1 198 ? -8.998 10.660 10.002 1.00 91.38 198 THR A N 1
ATOM 1576 C CA . THR A 1 198 ? -10.335 10.724 10.610 1.00 91.38 198 THR A CA 1
ATOM 1577 C C . THR A 1 198 ? -10.765 9.362 11.144 1.00 91.38 198 THR A C 1
ATOM 1579 O O . THR A 1 198 ? -11.254 9.275 12.268 1.00 91.38 198 THR A O 1
ATOM 1582 N N . GLY A 1 199 ? -10.539 8.290 10.378 1.00 90.38 199 GLY A N 1
ATOM 1583 C CA . GLY A 1 199 ? -10.888 6.933 10.804 1.00 90.38 199 GLY A CA 1
ATOM 1584 C C . GLY A 1 199 ? -10.065 6.453 12.002 1.00 90.38 199 GLY A C 1
ATOM 1585 O O . GLY A 1 199 ? -10.633 5.898 12.943 1.00 90.38 199 GLY A O 1
ATOM 1586 N N . LYS A 1 200 ? -8.757 6.745 12.026 1.00 92.62 200 LYS A N 1
ATOM 1587 C CA . LYS A 1 200 ? -7.879 6.441 13.171 1.00 92.62 200 LYS A CA 1
ATOM 1588 C C . LYS A 1 200 ? -8.352 7.146 14.441 1.00 92.62 200 LYS A C 1
ATOM 1590 O O . LYS A 1 200 ? -8.569 6.493 15.456 1.00 92.62 200 LYS A O 1
ATOM 1595 N N . LEU A 1 201 ? -8.637 8.449 14.354 1.00 93.56 201 LEU A N 1
ATOM 1596 C CA . LEU A 1 201 ? -9.165 9.214 15.486 1.00 93.56 201 LEU A CA 1
ATOM 1597 C C . LEU A 1 201 ? -10.525 8.684 15.958 1.00 93.56 201 LEU A C 1
ATOM 1599 O O . LEU A 1 201 ? -10.759 8.586 17.159 1.00 93.56 201 LEU A O 1
ATOM 1603 N N . MET A 1 202 ? -11.424 8.314 15.039 1.00 89.62 202 MET A N 1
ATOM 1604 C CA . MET A 1 202 ? -12.706 7.696 15.398 1.00 89.62 202 MET A CA 1
ATOM 1605 C C . MET A 1 202 ? -12.511 6.385 16.173 1.00 89.62 202 MET A C 1
ATOM 1607 O O . MET A 1 202 ? -13.204 6.170 17.171 1.00 89.62 202 MET A O 1
ATOM 1611 N N . SER A 1 203 ? -11.555 5.549 15.754 1.00 90.06 203 SER A N 1
ATOM 1612 C CA . SER A 1 203 ? -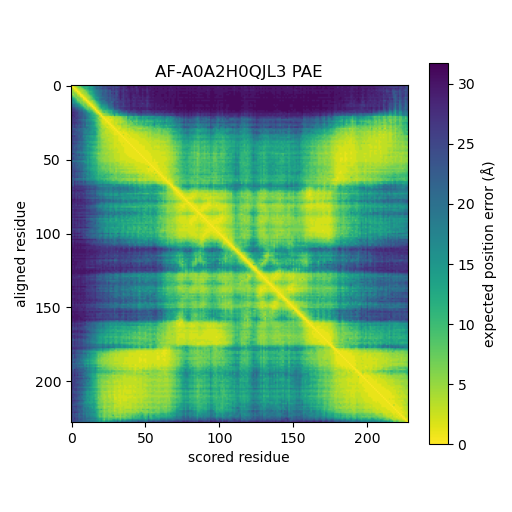11.193 4.311 16.454 1.00 90.06 203 SER A CA 1
ATOM 1613 C C . SER A 1 203 ? -10.652 4.581 17.862 1.00 90.06 203 SER A C 1
ATOM 1615 O O . SER A 1 203 ? -11.137 3.996 18.835 1.00 90.06 203 SER A O 1
ATOM 1617 N N . ASP A 1 204 ? -9.750 5.555 18.005 1.00 93.00 204 ASP A N 1
ATOM 1618 C CA . ASP A 1 204 ? -9.199 5.965 19.303 1.00 93.00 204 ASP A CA 1
ATOM 1619 C C . ASP A 1 204 ? -10.287 6.504 20.245 1.00 93.00 204 ASP A C 1
ATOM 1621 O O . ASP A 1 204 ? -10.361 6.126 21.419 1.00 93.00 204 ASP A O 1
ATOM 1625 N 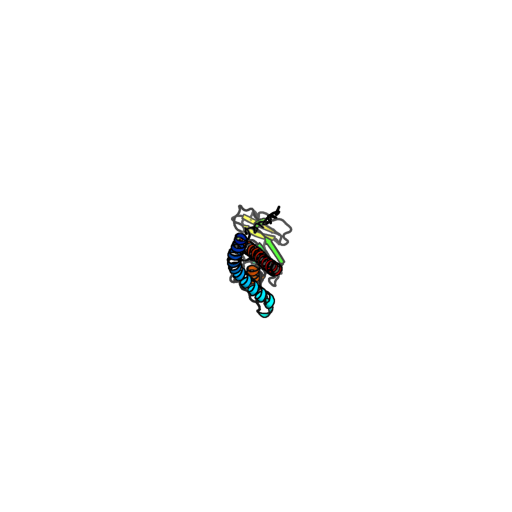N . PHE A 1 205 ? -11.192 7.349 19.738 1.00 92.31 205 PHE A N 1
ATOM 1626 C CA . PHE A 1 205 ? -12.326 7.848 20.519 1.00 92.31 205 PHE A CA 1
ATOM 1627 C C . PHE A 1 205 ? -13.259 6.723 20.959 1.00 92.31 205 PHE A C 1
ATOM 1629 O O . PHE A 1 205 ? -13.744 6.743 22.094 1.00 92.31 205 PHE A O 1
ATOM 1636 N N . ALA A 1 206 ? -13.506 5.734 20.100 1.00 90.44 206 ALA A N 1
ATOM 1637 C CA . ALA A 1 206 ? -14.303 4.576 20.468 1.00 90.44 206 ALA A CA 1
ATOM 1638 C C . ALA A 1 206 ? -13.611 3.727 21.545 1.00 90.44 206 ALA A C 1
ATOM 1640 O O . ALA A 1 206 ? -14.273 3.301 22.494 1.00 90.44 206 ALA A O 1
ATOM 1641 N N . ALA A 1 207 ? -12.289 3.546 21.469 1.00 91.94 207 ALA A N 1
ATOM 1642 C CA . ALA A 1 207 ? -11.510 2.873 22.507 1.00 91.94 207 ALA A CA 1
ATOM 1643 C C . ALA A 1 207 ? -11.603 3.602 23.858 1.00 91.94 207 ALA A C 1
ATOM 1645 O O . ALA A 1 207 ? -11.915 2.988 24.883 1.00 91.94 207 ALA A O 1
ATOM 1646 N N . LEU A 1 208 ? -11.435 4.928 23.866 1.00 93.75 208 LEU A N 1
ATOM 1647 C CA . LEU A 1 208 ? -11.610 5.751 25.068 1.00 93.75 208 LEU A CA 1
ATOM 1648 C C . LEU A 1 208 ? -13.042 5.681 25.613 1.00 93.75 208 LEU A C 1
ATOM 1650 O O . LEU A 1 208 ? -13.241 5.567 26.826 1.00 93.75 208 LEU A O 1
ATOM 1654 N N . ALA A 1 209 ? -14.045 5.708 24.733 1.00 91.25 209 ALA A N 1
ATOM 1655 C CA . ALA A 1 209 ? -15.441 5.555 25.117 1.00 91.25 209 ALA A CA 1
ATOM 1656 C C . ALA A 1 209 ? -15.692 4.185 25.762 1.00 91.25 209 ALA A C 1
ATOM 1658 O O . ALA A 1 209 ? -16.346 4.123 26.802 1.00 91.25 209 ALA A O 1
ATOM 1659 N N . MET A 1 210 ? -15.129 3.100 25.220 1.00 91.69 210 MET A N 1
ATOM 1660 C CA . MET A 1 210 ? -15.217 1.764 25.819 1.00 91.69 210 MET A CA 1
ATOM 1661 C C . MET A 1 210 ? -14.582 1.721 27.211 1.00 91.69 210 MET A C 1
ATOM 1663 O O . MET A 1 210 ? -15.228 1.266 28.157 1.00 91.69 210 MET A O 1
ATOM 1667 N N . ILE A 1 211 ? -13.371 2.262 27.378 1.00 93.81 211 ILE A N 1
ATOM 1668 C CA . ILE A 1 211 ? -12.701 2.349 28.688 1.00 93.81 211 ILE A CA 1
ATOM 1669 C C . ILE A 1 211 ? -13.569 3.124 29.684 1.00 93.81 211 ILE A C 1
ATOM 1671 O O . ILE A 1 211 ? -13.766 2.682 30.822 1.00 93.81 211 ILE A O 1
ATOM 1675 N N . PHE A 1 212 ? -14.134 4.257 29.262 1.00 91.12 212 PHE A N 1
ATOM 1676 C CA . PHE A 1 212 ? -15.028 5.060 30.090 1.00 91.12 212 PHE A CA 1
ATOM 1677 C C . PHE A 1 212 ? -16.306 4.300 30.471 1.00 91.12 212 PHE A C 1
ATOM 1679 O O . PHE A 1 212 ? -16.713 4.319 31.637 1.00 91.12 212 PHE A O 1
ATOM 1686 N N . LEU A 1 213 ? -16.950 3.614 29.525 1.00 90.88 213 LEU A N 1
ATOM 1687 C CA . LEU A 1 213 ? -18.172 2.841 29.763 1.00 90.88 213 LEU A CA 1
ATOM 1688 C C . LEU A 1 213 ? -17.919 1.683 30.734 1.00 90.88 213 LEU A C 1
ATOM 1690 O O . LEU A 1 213 ? -18.665 1.538 31.704 1.00 90.88 213 LEU A O 1
ATOM 1694 N N . VAL A 1 214 ? -16.835 0.926 30.543 1.00 93.00 214 VAL A N 1
ATOM 1695 C CA . VAL A 1 214 ? -16.429 -0.165 31.444 1.00 93.00 214 VAL A CA 1
ATOM 1696 C C . VAL A 1 214 ? -16.122 0.377 32.841 1.00 93.00 214 VAL A C 1
ATOM 1698 O O . VAL A 1 214 ? -16.681 -0.101 33.831 1.00 93.00 214 VAL A O 1
ATOM 1701 N N . SER A 1 215 ? -15.309 1.432 32.935 1.00 91.31 215 SER A N 1
ATOM 1702 C CA . SER A 1 215 ? -14.916 2.038 34.215 1.00 91.31 215 SER A CA 1
ATOM 1703 C C . SER A 1 215 ? -16.114 2.622 34.969 1.00 91.31 215 SER A C 1
ATOM 1705 O O . SER A 1 215 ? -16.266 2.419 36.176 1.00 91.31 215 SER A O 1
ATOM 1707 N N . SER A 1 216 ? -17.008 3.324 34.267 1.00 88.12 216 SER A N 1
ATOM 1708 C CA . SER A 1 216 ? -18.213 3.914 34.863 1.00 88.12 216 SER A CA 1
ATOM 1709 C C . SER A 1 216 ? -19.245 2.856 35.270 1.00 88.12 216 SER A C 1
ATOM 1711 O O . SER A 1 216 ? -19.893 3.002 36.313 1.00 88.12 216 SER A O 1
ATOM 1713 N N . GLY A 1 217 ? -19.372 1.768 34.506 1.00 86.94 217 GLY A N 1
ATOM 1714 C CA . GLY A 1 217 ? -20.177 0.601 34.868 1.00 86.94 217 GLY A CA 1
ATOM 1715 C C . GLY A 1 217 ? -19.666 -0.070 36.145 1.00 86.94 217 GLY A C 1
ATOM 1716 O O . GLY A 1 217 ? -20.428 -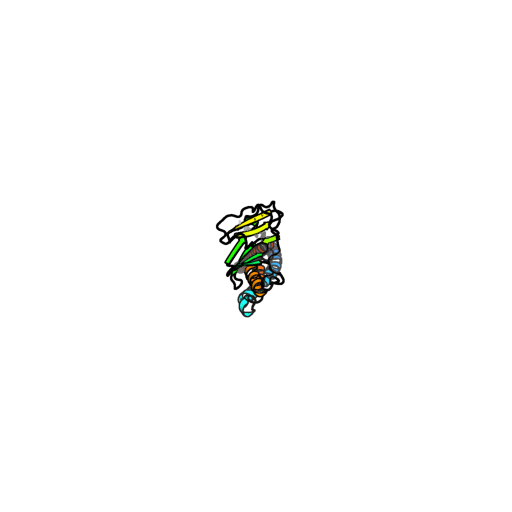0.245 37.102 1.00 86.94 217 GLY A O 1
ATOM 1717 N N . LEU A 1 218 ? -18.360 -0.348 36.205 1.00 90.44 218 LEU A N 1
ATOM 1718 C CA . LEU A 1 218 ? -17.711 -0.972 37.359 1.00 90.44 218 LEU A CA 1
ATOM 1719 C C . LEU A 1 218 ? -17.801 -0.094 38.615 1.00 90.44 218 LEU A C 1
ATOM 1721 O O . LEU A 1 218 ? -18.146 -0.577 39.696 1.00 90.44 218 LEU A O 1
ATOM 1725 N N . TYR A 1 219 ? -17.586 1.217 38.471 1.00 88.19 219 TYR A N 1
ATOM 1726 C CA . TYR A 1 219 ? -17.750 2.183 39.558 1.00 88.19 219 TYR A CA 1
ATOM 1727 C C . TYR A 1 219 ? -19.172 2.166 40.135 1.00 88.19 219 TYR A C 1
ATOM 1729 O O . TYR A 1 219 ? -19.366 2.126 41.355 1.00 88.19 219 TYR A O 1
ATOM 1737 N N . ASN A 1 220 ? -20.189 2.170 39.268 1.00 84.19 220 ASN A N 1
ATOM 1738 C CA . ASN A 1 220 ? -21.586 2.120 39.693 1.00 84.19 220 ASN A CA 1
ATOM 1739 C C . ASN A 1 220 ? -21.932 0.808 40.407 1.00 84.19 220 ASN A C 1
ATOM 1741 O O . ASN A 1 220 ? -22.684 0.833 41.387 1.00 84.19 220 ASN A O 1
ATOM 1745 N N . TRP A 1 221 ? -21.387 -0.316 39.937 1.00 87.50 221 TRP A N 1
ATOM 1746 C CA . TRP A 1 221 ? -21.533 -1.615 40.589 1.00 87.50 221 TRP A CA 1
ATOM 1747 C C . TRP A 1 221 ? -20.891 -1.618 41.982 1.00 87.50 221 TRP A C 1
ATOM 1749 O O . TRP A 1 221 ? -21.573 -1.921 42.962 1.00 87.50 221 TRP A O 1
ATOM 1759 N N . PHE A 1 222 ? -19.643 -1.160 42.109 1.00 89.50 222 PHE A N 1
ATOM 1760 C CA . PHE A 1 222 ? -18.933 -1.100 43.390 1.00 89.50 222 PHE A CA 1
ATOM 1761 C C . PHE A 1 222 ? -19.658 -0.214 44.416 1.00 89.50 222 PHE A C 1
ATOM 1763 O O . PHE A 1 222 ? -19.853 -0.591 45.572 1.00 89.50 222 PHE A O 1
ATOM 1770 N N . GLN A 1 223 ? -20.159 0.945 43.976 1.00 82.44 223 GLN A N 1
ATOM 1771 C CA . GLN A 1 223 ? -20.970 1.833 44.814 1.00 82.44 223 GLN A CA 1
ATOM 1772 C C . GLN A 1 223 ? -22.312 1.215 45.229 1.00 82.44 223 GLN A C 1
ATOM 1774 O O . GLN A 1 223 ? -22.868 1.592 46.263 1.00 82.44 223 GLN A O 1
ATOM 1779 N N . ARG A 1 224 ? -22.871 0.301 44.425 1.00 80.62 224 ARG A N 1
ATOM 1780 C CA . ARG A 1 224 ? -24.090 -0.440 44.775 1.00 80.62 224 ARG A CA 1
ATOM 1781 C C . ARG A 1 224 ? -23.798 -1.516 45.816 1.00 80.62 224 ARG A C 1
ATOM 1783 O O . ARG A 1 224 ? -24.592 -1.645 46.743 1.00 80.62 224 ARG A O 1
ATOM 1790 N N . VAL A 1 225 ? -22.682 -2.234 45.682 1.00 88.69 225 VAL A N 1
ATOM 1791 C CA . VAL A 1 225 ? -22.246 -3.261 46.643 1.00 88.69 225 VAL A CA 1
ATOM 1792 C C . VAL A 1 225 ? -21.941 -2.632 48.000 1.00 88.69 225 VAL A C 1
ATOM 1794 O O . VAL A 1 225 ? -22.492 -3.076 48.992 1.00 88.69 225 VAL A O 1
ATOM 1797 N N . ARG A 1 226 ? -21.185 -1.527 48.050 1.00 80.56 226 ARG A N 1
ATOM 1798 C CA . ARG A 1 226 ? -20.818 -0.842 49.307 1.00 80.56 226 ARG A CA 1
ATOM 1799 C C . ARG A 1 226 ? -22.004 -0.235 50.084 1.00 80.56 226 ARG A C 1
ATOM 1801 O O . ARG A 1 226 ? -21.843 0.188 51.225 1.00 80.56 226 ARG A O 1
ATOM 1808 N N . ARG A 1 227 ? -23.172 -0.094 49.450 1.00 69.50 227 ARG A N 1
ATOM 1809 C CA . ARG A 1 227 ? -24.395 0.439 50.081 1.00 69.50 227 ARG A CA 1
ATOM 1810 C C . ARG A 1 227 ? -25.332 -0.646 50.613 1.00 69.50 227 ARG A C 1
ATOM 1812 O O . ARG A 1 227 ? -26.298 -0.280 51.281 1.00 69.50 227 ARG A O 1
ATOM 1819 N N . LYS A 1 228 ? -25.100 -1.907 50.252 1.00 54.41 228 LYS A N 1
ATOM 1820 C CA . LYS A 1 228 ? -25.744 -3.064 50.875 1.00 54.41 228 LYS A CA 1
ATOM 1821 C C . LYS A 1 228 ? -24.911 -3.503 52.070 1.00 54.41 228 LYS A C 1
ATOM 1823 O O . LYS A 1 228 ? -25.549 -3.972 53.031 1.00 54.41 228 LYS A O 1
#

Foldseek 3Di:
DDDDDDPDPPPPPPPDDPPVVVLVVLVVVLVVLVVVLVVLVVLLVVLVVCLVCVVVVVLVPAFPDFDDLPDFWFWDDDDQWTWTDDPQWTFIAGVQLATPDIHRCVVQDPPPQADFDAWDDDPVPPQWTWTDGHQWIWIAGPVRPDGIDTDPDRDPRDTGDGDDSSSSSSNRCNVVPRHHGSSNVSVCQSCLPNVPPVRNVVVVVSVVSVVSSVVSVVVVVVVVVVVD

Nearest PDB structures (foldseek):
  7u68-assembly1_A  TM=5.993E-01  e=1.168E-01  Homo sapiens
  7txr-assembly1_A  TM=5.408E-01  e=1.936E-01  Homo sapiens
  5i4q-assembly1_A  TM=3.358E-01  e=3.591E-01  Escherichia coli NC101
  7dd9-assembly1_A  TM=3.455E-01  e=1.935E+00  Schizosaccharomyces pombe 972h-
  3iaq-assembly1_C  TM=2.586E-01  e=1.382E+00  Escherichia coli K-12

Radius of gyration: 35.36 Å; Cα contacts (8 Å, |Δi|>4): 279; chains: 1; bounding box: 64×42×128 Å

Mean predicted aligned error: 13.05 Å